Protein AF-A0A8W7PG64-F1 (afdb_monomer)

Structure (mmCIF, N/CA/C/O backbone):
data_AF-A0A8W7PG64-F1
#
_entry.id   AF-A0A8W7PG64-F1
#
loop_
_atom_site.group_PDB
_atom_site.id
_atom_site.type_symbol
_atom_site.label_atom_id
_atom_site.label_alt_id
_atom_site.label_comp_id
_atom_site.label_asym_id
_atom_site.label_entity_id
_atom_site.label_seq_id
_atom_site.pdbx_PDB_ins_code
_atom_site.Cartn_x
_atom_site.Cartn_y
_atom_site.Cartn_z
_atom_site.occupancy
_atom_site.B_iso_or_equiv
_atom_site.auth_seq_id
_atom_site.auth_comp_id
_atom_site.auth_asym_id
_atom_site.auth_atom_id
_atom_site.pdbx_PDB_model_num
ATOM 1 N N . LEU A 1 1 ? 3.075 -3.539 12.198 1.00 32.88 1 LEU A N 1
ATOM 2 C CA . LEU A 1 1 ? 3.113 -5.011 12.271 1.00 32.88 1 LEU A CA 1
ATOM 3 C C . LEU A 1 1 ? 1.924 -5.575 11.502 1.00 32.88 1 LEU A C 1
ATOM 5 O O . LEU A 1 1 ? 1.955 -5.371 10.308 1.00 32.88 1 LEU A O 1
ATOM 9 N N . CYS A 1 2 ? 0.917 -6.238 12.085 1.00 30.02 2 CYS A N 1
ATOM 10 C CA . CYS A 1 2 ? 0.079 -7.291 11.455 1.00 30.02 2 CYS A CA 1
ATOM 11 C C . CYS A 1 2 ? -0.150 -7.307 9.938 1.00 30.02 2 CYS A C 1
ATOM 13 O O . CYS A 1 2 ? -0.007 -8.380 9.380 1.00 30.02 2 CYS A O 1
ATOM 15 N N . LEU A 1 3 ? -0.469 -6.225 9.221 1.00 29.62 3 LEU A N 1
ATOM 16 C CA . LEU A 1 3 ? -0.433 -6.322 7.749 1.00 29.62 3 LEU A CA 1
ATOM 17 C C . LEU A 1 3 ? 0.999 -6.580 7.252 1.00 29.62 3 LEU A C 1
ATOM 19 O O . LEU A 1 3 ? 1.248 -7.614 6.636 1.00 29.62 3 LEU A O 1
ATOM 23 N N . SER A 1 4 ? 1.950 -5.737 7.648 1.00 33.72 4 SER A N 1
ATOM 24 C CA . SER A 1 4 ? 3.371 -5.899 7.344 1.00 33.72 4 SER A CA 1
ATOM 25 C C . SER A 1 4 ? 4.012 -7.098 8.046 1.00 33.72 4 SER A C 1
ATOM 27 O O . SER A 1 4 ? 4.851 -7.741 7.437 1.00 33.72 4 SER A O 1
ATOM 29 N N . SER A 1 5 ? 3.580 -7.494 9.256 1.00 33.62 5 SER A N 1
ATOM 30 C CA . SER A 1 5 ? 4.108 -8.681 9.960 1.00 33.62 5 SER A CA 1
ATOM 31 C C . SER A 1 5 ? 3.389 -9.991 9.645 1.00 33.62 5 SER A C 1
ATOM 33 O O . SER A 1 5 ? 3.996 -11.035 9.838 1.00 33.62 5 SER A O 1
ATOM 35 N N . CYS A 1 6 ? 2.149 -9.993 9.154 1.00 36.59 6 CYS A N 1
ATOM 36 C CA . CYS A 1 6 ? 1.550 -11.177 8.532 1.00 36.59 6 CYS A CA 1
ATOM 37 C C . CYS A 1 6 ? 2.173 -11.366 7.151 1.00 36.59 6 CYS A C 1
ATOM 39 O O . CYS A 1 6 ? 2.517 -12.491 6.814 1.00 36.59 6 CYS A O 1
ATOM 41 N N . PHE A 1 7 ? 2.474 -10.282 6.419 1.00 39.25 7 PHE A N 1
ATOM 42 C CA . PHE A 1 7 ? 3.370 -10.371 5.268 1.00 39.25 7 PHE A CA 1
ATOM 43 C C . PHE A 1 7 ? 4.743 -10.909 5.689 1.00 39.25 7 PHE A C 1
ATOM 45 O O . PHE A 1 7 ? 5.108 -11.980 5.232 1.00 39.25 7 PHE A O 1
ATOM 52 N N . GLN A 1 8 ? 5.456 -10.285 6.633 1.00 39.06 8 GLN A N 1
ATOM 53 C CA . GLN A 1 8 ? 6.771 -10.737 7.115 1.00 39.06 8 GLN A CA 1
ATOM 54 C C . GLN A 1 8 ? 6.737 -12.186 7.623 1.00 39.06 8 GLN A C 1
ATOM 56 O O . GLN A 1 8 ? 7.666 -12.931 7.347 1.00 39.06 8 GLN A O 1
ATOM 61 N N . SER A 1 9 ? 5.661 -12.616 8.292 1.00 36.94 9 SER A N 1
ATOM 62 C CA . SER A 1 9 ? 5.468 -14.006 8.729 1.00 36.94 9 SER A CA 1
ATOM 63 C C . SER A 1 9 ? 5.202 -14.939 7.552 1.00 36.94 9 SER A C 1
ATOM 65 O O . SER A 1 9 ? 5.758 -16.025 7.524 1.00 36.94 9 SER A O 1
ATOM 67 N N . ILE A 1 10 ? 4.427 -14.537 6.540 1.00 42.16 10 ILE A N 1
ATOM 68 C CA . ILE A 1 10 ? 4.265 -15.297 5.291 1.00 42.16 10 ILE A CA 1
ATOM 69 C C . ILE A 1 10 ? 5.606 -15.386 4.544 1.00 42.16 10 ILE A C 1
ATOM 71 O O . ILE A 1 10 ? 5.961 -16.466 4.082 1.00 42.16 10 ILE A O 1
ATOM 75 N N . LEU A 1 11 ? 6.385 -14.302 4.468 1.00 42.34 11 LEU A N 1
ATOM 76 C CA . LEU A 1 11 ? 7.717 -14.280 3.852 1.00 42.34 11 LEU A CA 1
ATOM 77 C C . LEU A 1 11 ? 8.721 -15.137 4.652 1.00 42.34 11 LEU A C 1
ATOM 79 O O . LEU A 1 11 ? 9.502 -15.862 4.046 1.00 42.34 11 LEU A O 1
ATOM 83 N N . GLN A 1 12 ? 8.667 -15.126 5.989 1.00 39.03 12 GLN A N 1
ATOM 84 C CA . GLN A 1 12 ? 9.477 -15.981 6.870 1.00 39.03 12 GLN A CA 1
ATOM 85 C C . GLN A 1 12 ? 9.041 -17.448 6.835 1.00 39.03 12 GLN A C 1
ATOM 87 O O . GLN A 1 12 ? 9.896 -18.321 6.886 1.00 39.03 12 GLN A O 1
ATOM 92 N N . ILE A 1 13 ? 7.746 -17.747 6.704 1.00 44.53 13 ILE A N 1
ATOM 93 C CA . ILE A 1 13 ? 7.246 -19.107 6.461 1.00 44.53 13 ILE A CA 1
ATOM 94 C C . ILE A 1 13 ? 7.750 -19.589 5.099 1.00 44.53 13 ILE A C 1
ATOM 96 O O . ILE A 1 13 ? 8.254 -20.702 5.010 1.00 44.53 13 ILE A O 1
ATOM 100 N N . ILE A 1 14 ? 7.698 -18.749 4.058 1.00 46.97 14 ILE A N 1
ATOM 101 C CA . ILE A 1 14 ? 8.267 -19.065 2.739 1.00 46.97 14 ILE A CA 1
ATOM 102 C C . ILE A 1 14 ? 9.778 -19.325 2.839 1.00 46.97 14 ILE A C 1
ATOM 104 O O . ILE A 1 14 ? 10.243 -20.316 2.286 1.00 46.97 14 ILE A O 1
ATOM 108 N N . ASP A 1 15 ? 10.545 -18.487 3.542 1.00 44.91 15 ASP A N 1
ATOM 109 C CA . ASP A 1 15 ? 12.003 -18.629 3.655 1.00 44.91 15 ASP A CA 1
ATOM 110 C C . ASP A 1 15 ? 12.423 -19.811 4.552 1.00 44.91 15 ASP A C 1
ATOM 112 O O . ASP A 1 15 ? 13.294 -20.589 4.168 1.00 44.91 15 ASP A O 1
ATOM 116 N N . ASN A 1 16 ? 11.765 -20.025 5.696 1.00 46.03 16 ASN A N 1
ATOM 117 C CA . ASN A 1 16 ? 12.040 -21.161 6.582 1.00 46.03 16 ASN A CA 1
ATOM 118 C C . ASN A 1 16 ? 11.598 -22.490 5.957 1.00 46.03 16 ASN A C 1
ATOM 120 O O . ASN A 1 16 ? 12.392 -23.426 5.935 1.00 46.03 16 ASN A O 1
ATOM 124 N N . GLN A 1 17 ? 10.398 -22.576 5.366 1.00 44.31 17 GLN A N 1
ATOM 125 C CA . GLN A 1 17 ? 9.982 -23.798 4.666 1.00 44.31 17 GLN A CA 1
ATOM 126 C C . GLN A 1 17 ? 10.834 -24.047 3.414 1.00 44.31 17 GLN A C 1
ATOM 128 O O . GLN A 1 17 ? 11.140 -25.200 3.114 1.00 44.31 17 GLN A O 1
ATOM 133 N N . ALA A 1 18 ? 11.302 -23.007 2.713 1.00 42.41 18 ALA A N 1
ATOM 134 C CA . ALA A 1 18 ? 12.290 -23.183 1.648 1.00 42.41 18 ALA A CA 1
ATOM 135 C C . ALA A 1 18 ? 13.630 -23.717 2.186 1.00 42.41 18 ALA A C 1
ATOM 137 O O . ALA A 1 18 ? 14.198 -24.620 1.576 1.00 42.41 18 ALA A O 1
ATOM 138 N N . LYS A 1 19 ? 14.123 -23.210 3.325 1.00 42.06 19 LYS A N 1
ATOM 139 C CA . LYS A 1 19 ? 15.378 -23.652 3.960 1.00 42.06 19 LYS A CA 1
ATOM 140 C C . LYS A 1 19 ? 15.319 -25.088 4.478 1.00 42.06 19 LYS A C 1
ATOM 142 O O . LYS A 1 19 ? 16.227 -25.857 4.174 1.00 42.06 19 LYS A O 1
ATOM 147 N N . GLU A 1 20 ? 14.262 -25.477 5.188 1.00 40.94 20 GLU A N 1
ATOM 148 C CA . GLU A 1 20 ? 14.082 -26.857 5.672 1.00 40.94 20 GLU A CA 1
ATOM 149 C C . GLU A 1 20 ? 13.974 -27.859 4.510 1.00 40.94 20 GLU A C 1
ATOM 151 O O . GLU A 1 20 ? 14.508 -28.964 4.577 1.00 40.94 20 GLU A O 1
ATOM 156 N N . THR A 1 21 ? 13.370 -27.448 3.391 1.00 37.12 21 THR A N 1
ATOM 157 C CA . THR A 1 21 ? 13.232 -28.296 2.194 1.00 37.12 21 THR A CA 1
ATOM 158 C C . THR A 1 21 ? 14.532 -28.389 1.364 1.00 37.12 21 THR A C 1
ATOM 160 O O . THR A 1 21 ? 14.641 -29.229 0.475 1.00 37.12 21 THR A O 1
ATOM 163 N N . ILE A 1 22 ? 15.560 -27.572 1.635 1.00 37.66 22 ILE A N 1
ATOM 164 C CA . ILE A 1 22 ? 16.833 -27.598 0.884 1.00 37.66 22 ILE A CA 1
ATOM 165 C C . ILE A 1 22 ? 17.746 -28.769 1.290 1.00 37.66 22 ILE A C 1
ATOM 167 O O . ILE A 1 22 ? 18.627 -29.145 0.514 1.00 37.66 22 ILE A O 1
ATOM 171 N N . THR A 1 23 ? 17.545 -29.393 2.457 1.00 37.38 23 THR A N 1
ATOM 172 C CA . THR A 1 23 ? 18.468 -30.429 2.956 1.00 37.38 23 THR A CA 1
ATOM 173 C C . THR A 1 23 ? 18.295 -31.806 2.296 1.00 37.38 23 THR A C 1
ATOM 175 O O . THR A 1 23 ? 19.188 -32.634 2.437 1.00 37.38 23 THR A O 1
ATOM 178 N N . ASN A 1 24 ? 17.209 -32.073 1.550 1.00 40.06 24 ASN A N 1
ATOM 179 C CA . ASN A 1 24 ? 17.036 -33.317 0.780 1.00 40.06 24 ASN A CA 1
ATOM 180 C C . ASN A 1 24 ? 16.117 -33.163 -0.456 1.00 40.06 24 ASN A C 1
ATOM 182 O O . ASN A 1 24 ? 15.090 -32.503 -0.407 1.00 40.06 24 ASN A O 1
ATOM 186 N N . PHE A 1 25 ? 16.461 -33.869 -1.545 1.00 35.12 25 PHE A N 1
ATOM 187 C CA . PHE A 1 25 ? 15.612 -34.167 -2.721 1.00 35.12 25 PHE A CA 1
ATOM 188 C C . PHE A 1 25 ? 15.042 -33.001 -3.568 1.00 35.12 25 PHE A C 1
ATOM 190 O O . PHE A 1 25 ? 13.854 -32.685 -3.543 1.00 35.12 25 PHE A O 1
ATOM 197 N N . ARG A 1 26 ? 15.863 -32.494 -4.508 1.00 40.38 26 ARG A N 1
ATOM 198 C CA . ARG A 1 26 ? 15.512 -31.478 -5.539 1.00 40.38 26 ARG A CA 1
ATOM 199 C C . ARG A 1 26 ? 14.236 -31.730 -6.370 1.00 40.38 26 ARG A C 1
ATOM 201 O O . ARG A 1 26 ? 13.725 -30.775 -6.946 1.00 40.38 26 ARG A O 1
ATOM 208 N N . SER A 1 27 ? 13.750 -32.970 -6.477 1.00 39.84 27 SER A N 1
ATOM 209 C CA . SER A 1 27 ? 12.550 -33.312 -7.264 1.00 39.84 27 SER A CA 1
ATOM 210 C C . SER A 1 27 ? 11.252 -33.064 -6.488 1.00 39.84 27 SER A C 1
ATOM 212 O O . SER A 1 27 ? 10.339 -32.412 -6.995 1.00 39.84 27 SER A O 1
ATOM 214 N N . ASP A 1 28 ? 11.179 -33.529 -5.238 1.00 43.31 28 ASP A N 1
ATOM 215 C CA . ASP A 1 28 ? 9.969 -33.396 -4.418 1.00 43.31 28 ASP A CA 1
ATOM 216 C C . ASP A 1 28 ? 9.758 -31.976 -3.888 1.00 43.31 28 ASP A C 1
ATOM 218 O O . ASP A 1 28 ? 8.618 -31.603 -3.604 1.00 43.31 28 ASP A O 1
ATOM 222 N N . VAL A 1 29 ? 10.810 -31.147 -3.843 1.00 47.41 29 VAL A N 1
ATOM 223 C CA . VAL A 1 29 ? 10.705 -29.717 -3.506 1.00 47.41 29 VAL A CA 1
ATOM 224 C C . VAL A 1 29 ? 9.671 -29.013 -4.390 1.00 47.41 29 VAL A C 1
ATOM 226 O O . VAL A 1 29 ? 8.775 -28.356 -3.868 1.00 47.41 29 VAL A O 1
ATOM 229 N N . ASN A 1 30 ? 9.726 -29.183 -5.717 1.00 45.12 30 ASN A N 1
ATOM 230 C CA . ASN A 1 30 ? 8.782 -28.520 -6.626 1.00 45.12 30 ASN A CA 1
ATOM 231 C C . ASN A 1 30 ? 7.340 -29.011 -6.409 1.00 45.12 30 ASN A C 1
ATOM 233 O O . ASN A 1 30 ? 6.429 -28.197 -6.260 1.00 45.12 30 ASN A O 1
ATOM 237 N N . ASN A 1 31 ? 7.137 -30.328 -6.304 1.00 52.25 31 ASN A N 1
ATOM 238 C CA . ASN A 1 31 ? 5.817 -30.921 -6.053 1.00 52.25 31 ASN A CA 1
ATOM 239 C C . ASN A 1 31 ? 5.238 -30.542 -4.677 1.00 52.25 31 ASN A C 1
ATOM 241 O O . ASN A 1 31 ? 4.019 -30.531 -4.496 1.00 52.25 31 ASN A O 1
ATOM 245 N N . THR A 1 32 ? 6.092 -30.239 -3.697 1.00 53.38 32 THR A N 1
ATOM 246 C CA . THR A 1 32 ? 5.686 -29.838 -2.342 1.00 53.38 32 THR A CA 1
ATOM 247 C C . THR A 1 32 ? 5.401 -28.338 -2.270 1.00 53.38 32 THR A C 1
ATOM 249 O O . THR A 1 32 ? 4.369 -27.943 -1.730 1.00 53.38 32 THR A O 1
ATOM 252 N N . LEU A 1 33 ? 6.218 -27.499 -2.916 1.00 50.16 33 LEU A N 1
ATOM 253 C CA . LEU A 1 33 ? 5.956 -26.064 -3.060 1.00 50.16 33 LEU A CA 1
ATOM 254 C C . LEU A 1 33 ? 4.635 -25.793 -3.804 1.00 50.16 33 LEU A C 1
ATOM 256 O O . LEU A 1 33 ? 3.884 -24.911 -3.396 1.00 50.16 33 LEU A O 1
ATOM 260 N N . GLU A 1 34 ? 4.272 -26.576 -4.827 1.00 55.25 34 GLU A N 1
ATOM 261 C CA . GLU A 1 34 ? 2.977 -26.429 -5.524 1.00 55.25 34 GLU A CA 1
ATOM 262 C C . GLU A 1 34 ? 1.743 -26.816 -4.680 1.00 55.25 34 GLU A C 1
ATOM 264 O O . GLU A 1 34 ? 0.605 -26.439 -5.010 1.00 55.25 34 GLU A O 1
ATOM 269 N N . LYS A 1 35 ? 1.938 -27.533 -3.564 1.00 60.03 35 LYS A N 1
ATOM 270 C CA . LYS A 1 35 ? 0.872 -27.810 -2.587 1.00 60.03 35 LYS A CA 1
ATOM 271 C C . LYS A 1 35 ? 0.589 -26.610 -1.682 1.00 60.03 35 LYS A C 1
ATOM 273 O O . LYS A 1 35 ? -0.548 -26.489 -1.230 1.00 60.03 35 LYS A O 1
ATOM 278 N N . ILE A 1 36 ? 1.549 -25.702 -1.484 1.00 65.88 36 ILE A N 1
ATOM 279 C CA . ILE A 1 36 ? 1.366 -24.486 -0.679 1.00 65.88 36 ILE A CA 1
ATOM 280 C C . ILE A 1 36 ? 0.368 -23.551 -1.395 1.00 65.88 36 ILE A C 1
ATOM 282 O O . ILE A 1 36 ? 0.652 -23.089 -2.507 1.00 65.88 36 ILE A O 1
ATOM 286 N N . PRO A 1 37 ? -0.791 -23.214 -0.787 1.00 66.56 37 PRO A N 1
ATOM 287 C CA . PRO A 1 37 ? -1.818 -22.404 -1.446 1.00 66.56 37 PRO A CA 1
ATOM 288 C C . PRO A 1 37 ? -1.306 -21.034 -1.905 1.00 66.56 37 PRO A C 1
ATOM 290 O O . PRO A 1 37 ? -1.620 -20.601 -3.012 1.00 66.56 37 PRO A O 1
ATOM 293 N N . VAL A 1 38 ? -0.459 -20.392 -1.092 1.00 57.50 38 VAL A N 1
ATOM 294 C CA . VAL A 1 38 ? 0.165 -19.095 -1.398 1.00 57.50 38 VAL A CA 1
ATOM 295 C C . VAL A 1 38 ? 1.065 -19.186 -2.633 1.00 57.50 38 VAL A C 1
ATOM 297 O O . VAL A 1 38 ? 0.926 -18.372 -3.540 1.00 57.50 38 VAL A O 1
ATOM 300 N N . VAL A 1 39 ? 1.921 -20.209 -2.738 1.00 61.00 39 VAL A N 1
ATOM 301 C CA . VAL A 1 39 ? 2.793 -20.410 -3.912 1.00 61.00 39 VAL A CA 1
ATOM 302 C C . VAL A 1 39 ? 1.961 -20.639 -5.175 1.00 61.00 39 VAL A C 1
ATOM 304 O O . VAL A 1 39 ? 2.264 -20.065 -6.219 1.00 61.00 39 VAL A O 1
ATOM 307 N N . ARG A 1 40 ? 0.865 -21.403 -5.086 1.00 64.94 40 ARG A N 1
ATOM 308 C CA . ARG A 1 40 ? -0.065 -21.617 -6.209 1.00 64.94 40 ARG A CA 1
ATOM 309 C C . ARG A 1 40 ? -0.780 -20.332 -6.637 1.00 64.94 40 ARG A C 1
ATOM 311 O O . ARG A 1 40 ? -0.947 -20.104 -7.833 1.00 64.94 40 ARG A O 1
ATOM 318 N N . VAL A 1 41 ? -1.202 -19.499 -5.685 1.00 62.97 41 VAL A N 1
ATOM 319 C CA . VAL A 1 41 ? -1.799 -18.183 -5.968 1.00 62.97 41 VAL A CA 1
ATOM 320 C C . VAL A 1 41 ? -0.769 -17.262 -6.619 1.00 62.97 41 VAL A C 1
ATOM 322 O O . VAL A 1 41 ? -1.065 -16.682 -7.656 1.00 62.97 41 VAL A O 1
ATOM 325 N N . ILE A 1 42 ? 0.456 -17.196 -6.095 1.00 61.03 42 ILE A N 1
ATOM 326 C CA . ILE A 1 42 ? 1.537 -16.380 -6.662 1.00 61.03 42 ILE A CA 1
ATOM 327 C C . ILE A 1 42 ? 1.916 -16.859 -8.068 1.00 61.03 42 ILE A C 1
ATOM 329 O O . ILE A 1 42 ? 2.062 -16.030 -8.958 1.00 61.03 42 ILE A O 1
ATOM 333 N N . LYS A 1 43 ? 1.992 -18.173 -8.314 1.00 63.69 43 LYS A N 1
ATOM 334 C CA . LYS A 1 43 ? 2.217 -18.735 -9.656 1.00 63.69 43 LYS A CA 1
ATOM 335 C C . LYS A 1 43 ? 1.118 -18.294 -10.635 1.00 63.69 43 LYS A C 1
ATOM 337 O O . LYS A 1 43 ? 1.432 -17.754 -11.689 1.00 63.69 43 LYS A O 1
ATOM 342 N N . ARG A 1 44 ? -0.159 -18.399 -10.239 1.00 62.91 44 ARG A N 1
ATOM 343 C CA . ARG A 1 44 ? -1.309 -17.902 -11.026 1.00 62.91 44 ARG A CA 1
ATOM 344 C C . ARG A 1 44 ? -1.307 -16.385 -11.228 1.00 62.91 44 ARG A C 1
ATOM 346 O O . ARG A 1 44 ? -1.839 -15.922 -12.233 1.00 62.91 44 ARG A O 1
ATOM 353 N N . ILE A 1 45 ? -0.768 -15.616 -10.281 1.00 59.22 45 ILE A N 1
ATOM 354 C CA . ILE A 1 45 ? -0.583 -14.167 -10.423 1.00 59.22 45 ILE A CA 1
ATOM 355 C C . ILE A 1 45 ? 0.519 -13.905 -11.450 1.00 59.22 45 ILE A C 1
ATOM 357 O O . ILE A 1 45 ? 0.232 -13.246 -12.433 1.00 59.22 45 ILE A O 1
ATOM 361 N N . ILE A 1 46 ? 1.709 -14.502 -11.331 1.00 58.62 46 ILE A N 1
ATOM 362 C CA . ILE A 1 46 ? 2.811 -14.371 -12.311 1.00 58.62 46 ILE A CA 1
ATOM 363 C C . ILE A 1 46 ? 2.370 -14.764 -13.735 1.00 58.62 46 ILE A C 1
ATOM 365 O O . ILE A 1 46 ? 2.740 -14.113 -14.707 1.00 58.62 46 ILE A O 1
ATOM 369 N N . GLU A 1 47 ? 1.539 -15.801 -13.864 1.00 60.59 47 GLU A N 1
ATOM 370 C CA . GLU A 1 47 ? 0.957 -16.247 -15.139 1.00 60.59 47 GLU A CA 1
ATOM 371 C C . GLU A 1 47 ? -0.084 -15.267 -15.730 1.00 60.59 47 GLU A C 1
ATOM 373 O O . GLU A 1 47 ? -0.420 -15.383 -16.907 1.00 60.59 47 GLU A O 1
ATOM 378 N N . ARG A 1 48 ? -0.607 -14.309 -14.948 1.00 56.81 48 ARG A N 1
ATOM 379 C CA . ARG A 1 48 ? -1.671 -13.359 -15.349 1.00 56.81 48 ARG A CA 1
ATOM 380 C C . ARG A 1 48 ? -1.236 -11.890 -15.356 1.00 56.81 48 ARG A C 1
ATOM 382 O O . ARG A 1 48 ? -1.648 -11.145 -16.238 1.00 56.81 48 ARG A O 1
ATOM 389 N N . THR A 1 49 ? -0.424 -11.467 -14.393 1.00 58.12 49 THR A N 1
ATOM 390 C CA . THR A 1 49 ? 0.197 -10.141 -14.298 1.00 58.12 49 THR A CA 1
ATOM 391 C C . THR A 1 49 ? 1.613 -10.244 -14.828 1.00 58.12 49 THR A C 1
ATOM 393 O O . THR A 1 49 ? 2.459 -10.894 -14.210 1.00 58.12 49 THR A O 1
ATOM 396 N N . THR A 1 50 ? 1.900 -9.623 -15.968 1.00 61.53 50 THR A N 1
ATOM 397 C CA . THR A 1 50 ? 3.233 -9.769 -16.547 1.00 61.53 50 THR A CA 1
ATOM 398 C C . THR A 1 50 ? 4.214 -8.797 -15.880 1.00 61.53 50 THR A C 1
ATOM 400 O O . THR A 1 50 ? 3.882 -7.620 -15.726 1.00 61.53 50 THR A O 1
ATOM 403 N N . PRO A 1 51 ? 5.436 -9.230 -15.507 1.00 63.03 51 PRO A N 1
ATOM 404 C CA . PRO A 1 51 ? 6.435 -8.309 -14.960 1.00 63.03 51 PRO A CA 1
ATOM 405 C C . PRO A 1 51 ? 6.811 -7.212 -15.970 1.00 63.03 51 PRO A C 1
ATOM 407 O O . PRO A 1 51 ? 7.167 -6.105 -15.579 1.00 63.03 51 PRO A O 1
ATOM 410 N N . ILE A 1 52 ? 6.668 -7.501 -17.272 1.00 68.50 52 ILE A N 1
ATOM 411 C CA . ILE A 1 52 ? 6.813 -6.521 -18.353 1.00 68.50 52 ILE A CA 1
ATOM 412 C C . ILE A 1 52 ? 5.774 -5.408 -18.211 1.00 68.50 52 ILE A C 1
ATOM 414 O O . ILE A 1 52 ? 6.162 -4.255 -18.291 1.00 68.50 52 ILE A O 1
ATOM 418 N N . GLN A 1 53 ? 4.495 -5.704 -17.950 1.00 69.69 53 GLN A N 1
ATOM 419 C CA . GLN A 1 53 ? 3.462 -4.673 -17.768 1.00 69.69 53 GLN A CA 1
ATOM 420 C C . GLN A 1 53 ? 3.769 -3.749 -16.578 1.00 69.69 53 GLN A C 1
ATOM 422 O O . GLN A 1 53 ? 3.649 -2.536 -16.712 1.00 69.69 53 GLN A O 1
ATOM 427 N N . SER A 1 54 ? 4.258 -4.283 -15.452 1.00 66.00 54 SER A N 1
ATOM 428 C CA . SER A 1 54 ? 4.676 -3.457 -14.305 1.00 66.00 54 SER A CA 1
ATOM 429 C C . SER A 1 54 ? 5.852 -2.528 -14.631 1.00 66.00 54 SER A C 1
ATOM 431 O O . SER A 1 54 ? 5.858 -1.375 -14.210 1.00 66.00 54 SER A O 1
ATOM 433 N N . ILE A 1 55 ? 6.842 -3.004 -15.394 1.00 65.88 55 ILE A N 1
ATOM 434 C CA . ILE A 1 55 ? 8.008 -2.196 -15.794 1.00 65.88 55 ILE A CA 1
ATOM 435 C C . ILE A 1 55 ? 7.640 -1.221 -16.924 1.00 65.88 55 ILE A C 1
ATOM 437 O O . ILE A 1 55 ? 8.144 -0.100 -16.957 1.00 65.88 55 ILE A O 1
ATOM 441 N N . LEU A 1 56 ? 6.733 -1.613 -17.824 1.00 68.38 56 LEU A N 1
ATOM 442 C CA . LEU A 1 56 ? 6.193 -0.739 -18.859 1.00 68.38 56 LEU A CA 1
ATOM 443 C C . LEU A 1 56 ? 5.433 0.418 -18.242 1.00 68.38 56 LEU A C 1
ATOM 445 O O . LEU A 1 56 ? 5.783 1.546 -18.542 1.00 68.38 56 LEU A O 1
ATOM 449 N N . GLN A 1 57 ? 4.498 0.174 -17.324 1.00 69.56 57 GLN A N 1
ATOM 450 C CA . GLN A 1 57 ? 3.747 1.235 -16.649 1.00 69.56 57 GLN A CA 1
ATOM 451 C C . GLN A 1 57 ? 4.665 2.320 -16.047 1.00 69.56 57 GLN A C 1
ATOM 453 O O . GLN A 1 57 ? 4.339 3.501 -16.106 1.00 69.56 57 GLN A O 1
ATOM 458 N N . ILE A 1 58 ? 5.840 1.935 -15.531 1.00 67.81 58 ILE A N 1
ATOM 459 C CA . ILE A 1 58 ? 6.865 2.861 -15.020 1.00 67.81 58 ILE A CA 1
ATOM 460 C C . ILE A 1 58 ? 7.521 3.686 -16.147 1.00 67.81 58 ILE A C 1
ATOM 462 O O . ILE A 1 58 ? 7.815 4.860 -15.945 1.00 67.81 58 ILE A O 1
ATOM 466 N N . ALA A 1 59 ? 7.748 3.098 -17.324 1.00 61.72 59 ALA A N 1
ATOM 467 C CA . ALA A 1 59 ? 8.341 3.763 -18.489 1.00 61.72 59 ALA A CA 1
ATOM 468 C C . ALA A 1 59 ? 7.336 4.604 -19.309 1.00 61.72 59 ALA A C 1
ATOM 470 O O . ALA A 1 59 ? 7.708 5.638 -19.868 1.00 61.72 59 ALA A O 1
ATOM 471 N N . GLU A 1 60 ? 6.072 4.175 -19.386 1.00 66.25 60 GLU A N 1
ATOM 472 C CA . GLU A 1 60 ? 4.991 4.872 -20.098 1.00 66.25 60 GLU A CA 1
ATOM 473 C C . GLU A 1 60 ? 4.640 6.211 -19.426 1.00 66.25 60 GLU A C 1
ATOM 475 O O . GLU A 1 60 ? 4.397 7.196 -20.121 1.00 66.25 60 GLU A O 1
ATOM 480 N N . ASP A 1 61 ? 4.680 6.258 -18.090 1.00 64.62 61 ASP A N 1
ATOM 481 C CA . ASP A 1 61 ? 4.376 7.440 -17.266 1.00 64.62 61 ASP A CA 1
ATOM 482 C C . ASP A 1 61 ? 5.419 8.574 -17.414 1.00 64.62 61 ASP A C 1
ATOM 484 O O . ASP A 1 61 ? 5.075 9.745 -17.308 1.00 64.62 61 ASP A O 1
ATOM 488 N N . GLU A 1 62 ? 6.681 8.257 -17.737 1.00 57.09 62 GLU A N 1
ATOM 489 C CA . GLU A 1 62 ? 7.709 9.263 -18.080 1.00 57.09 62 GLU A CA 1
ATOM 490 C C . GLU A 1 62 ? 7.602 9.773 -19.524 1.00 57.09 62 GLU A C 1
ATOM 492 O O . GLU A 1 62 ? 8.023 10.885 -19.837 1.00 57.09 62 GLU A O 1
ATOM 497 N N . THR A 1 63 ? 7.141 8.928 -20.451 1.00 56.25 63 THR A N 1
ATOM 498 C CA . THR A 1 63 ? 7.451 9.117 -21.874 1.00 56.25 63 THR A CA 1
ATOM 499 C C . THR A 1 63 ? 6.272 8.840 -22.803 1.00 56.25 63 THR A C 1
ATOM 501 O O . THR A 1 63 ? 6.314 7.973 -23.678 1.00 56.25 63 THR A O 1
ATOM 504 N N . TYR A 1 64 ? 5.227 9.657 -22.667 1.00 53.56 64 TYR A N 1
ATOM 505 C CA . TYR A 1 64 ? 3.995 9.567 -23.460 1.00 53.56 64 TYR A CA 1
ATOM 506 C C . TYR A 1 64 ? 4.240 9.526 -24.989 1.00 53.56 64 TYR A C 1
ATOM 508 O O . TYR A 1 64 ? 3.608 8.740 -25.697 1.00 53.56 64 TYR A O 1
ATOM 516 N N . ASP A 1 65 ? 5.220 10.287 -25.496 1.00 52.25 65 ASP A N 1
ATOM 517 C CA . ASP A 1 65 ? 5.640 10.256 -26.911 1.00 52.25 65 ASP A CA 1
ATOM 518 C C . ASP A 1 65 ? 6.538 9.052 -27.269 1.00 52.25 65 ASP A C 1
ATOM 520 O O . ASP A 1 65 ? 6.554 8.587 -28.415 1.00 52.25 65 ASP A O 1
ATOM 524 N N . SER A 1 66 ? 7.263 8.486 -26.298 1.00 54.34 66 SER A N 1
ATOM 525 C CA . SER A 1 66 ? 8.181 7.360 -26.515 1.00 54.34 66 SER A CA 1
ATOM 526 C C . SER A 1 66 ? 7.509 5.993 -26.444 1.00 54.34 66 SER A C 1
ATOM 528 O O . SER A 1 66 ? 8.195 5.002 -26.674 1.00 54.34 66 SER A O 1
ATOM 530 N N . LEU A 1 67 ? 6.191 5.886 -26.232 1.00 57.66 67 LEU A N 1
ATOM 531 C CA . LEU A 1 67 ? 5.447 4.615 -26.335 1.00 57.66 67 LEU A CA 1
ATOM 532 C C . LEU A 1 67 ? 5.782 3.836 -27.621 1.00 57.66 67 LEU A C 1
ATOM 534 O O . LEU A 1 67 ? 5.906 2.609 -27.620 1.00 57.66 67 LEU A O 1
ATOM 538 N N . ARG A 1 68 ? 5.980 4.551 -28.736 1.00 60.72 68 ARG A N 1
ATOM 539 C CA . ARG A 1 68 ? 6.399 3.961 -30.019 1.00 60.72 68 ARG A CA 1
ATOM 540 C C . ARG A 1 68 ? 7.839 3.436 -29.988 1.00 60.72 68 ARG A C 1
ATOM 542 O O . ARG A 1 68 ? 8.112 2.412 -30.602 1.00 60.72 68 ARG A O 1
ATOM 549 N N . LEU A 1 69 ? 8.738 4.114 -29.276 1.00 62.28 69 LEU A N 1
ATOM 550 C CA . LEU A 1 69 ? 10.141 3.721 -29.111 1.00 62.28 69 LEU A CA 1
ATOM 551 C C . LEU A 1 69 ? 10.281 2.554 -28.126 1.00 62.28 69 LEU A C 1
ATOM 553 O O . LEU A 1 69 ? 10.978 1.592 -28.428 1.00 62.28 69 LEU A O 1
ATOM 557 N N . ILE A 1 70 ? 9.557 2.589 -27.003 1.00 65.00 70 ILE A N 1
ATOM 558 C CA . ILE A 1 70 ? 9.483 1.497 -26.027 1.00 65.00 70 ILE A CA 1
ATOM 559 C C . ILE A 1 70 ? 9.047 0.209 -26.727 1.00 65.00 70 ILE A C 1
ATOM 561 O O . ILE A 1 70 ? 9.751 -0.788 -26.619 1.00 65.00 70 ILE A O 1
ATOM 565 N N . ASN A 1 71 ? 7.965 0.236 -27.516 1.00 67.75 71 ASN A N 1
ATOM 566 C CA . ASN A 1 71 ? 7.489 -0.938 -28.262 1.00 67.75 71 ASN A CA 1
ATOM 567 C C . ASN A 1 71 ? 8.538 -1.529 -29.227 1.00 67.75 71 ASN A C 1
ATOM 569 O O . ASN A 1 71 ? 8.623 -2.748 -29.362 1.00 67.75 71 ASN A O 1
ATOM 573 N N . VAL A 1 72 ? 9.363 -0.692 -29.866 1.00 71.81 72 VAL A N 1
ATOM 574 C CA . VAL A 1 72 ? 10.471 -1.143 -30.734 1.00 71.81 72 VAL A CA 1
ATOM 575 C C . VAL A 1 72 ? 11.633 -1.722 -29.914 1.00 71.81 72 VAL A C 1
ATOM 577 O O . VAL A 1 72 ? 12.245 -2.715 -30.311 1.00 71.81 72 VAL A O 1
ATOM 580 N N . GLU A 1 73 ? 11.921 -1.139 -28.751 1.00 77.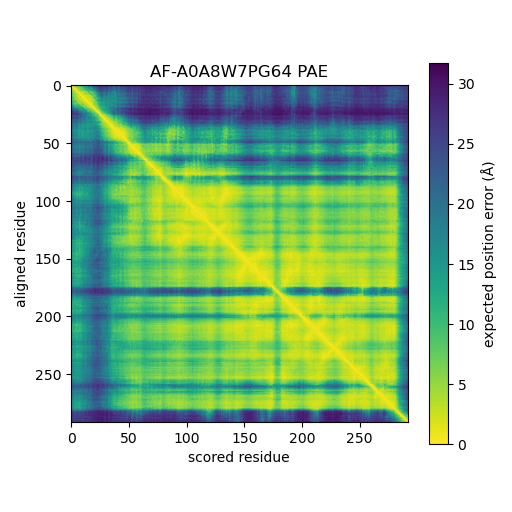50 73 GLU A N 1
ATOM 581 C CA . GLU A 1 73 ? 13.036 -1.525 -27.882 1.00 77.50 73 GLU A CA 1
ATOM 582 C C . GLU A 1 73 ? 12.687 -2.610 -26.843 1.00 77.50 73 GLU A C 1
ATOM 584 O O . GLU A 1 73 ? 13.603 -3.134 -26.209 1.00 77.50 73 GLU A O 1
ATOM 589 N N . LEU A 1 74 ? 11.417 -3.027 -26.709 1.00 75.44 74 LEU A N 1
ATOM 590 C CA . LEU A 1 74 ? 10.948 -4.118 -25.829 1.00 75.44 74 LEU A CA 1
ATOM 591 C C . LEU A 1 74 ? 11.869 -5.341 -25.882 1.00 75.44 74 LEU A C 1
ATOM 593 O O . LEU A 1 74 ? 12.309 -5.864 -24.860 1.00 75.44 74 LEU A O 1
ATOM 597 N N . ASN A 1 75 ? 12.203 -5.765 -27.100 1.00 77.75 75 ASN A N 1
ATOM 598 C CA . ASN A 1 75 ? 13.047 -6.925 -27.357 1.00 77.75 75 ASN A CA 1
ATOM 599 C C . ASN A 1 75 ? 14.504 -6.737 -26.908 1.00 77.75 75 ASN A C 1
ATOM 601 O O . ASN A 1 75 ? 15.173 -7.729 -26.626 1.00 77.75 75 ASN A O 1
ATOM 605 N N . ARG A 1 76 ? 15.005 -5.498 -26.826 1.00 82.50 76 ARG A N 1
ATOM 606 C CA . ARG A 1 76 ? 16.337 -5.194 -26.281 1.00 82.50 76 ARG A CA 1
ATOM 607 C C . ARG A 1 76 ? 16.300 -5.037 -24.760 1.00 82.50 76 ARG A C 1
ATOM 609 O O . ARG A 1 76 ? 17.185 -5.549 -24.089 1.00 82.50 76 ARG A O 1
ATOM 616 N N . ILE A 1 77 ? 15.263 -4.395 -24.221 1.00 84.06 77 ILE A N 1
ATOM 617 C CA . ILE A 1 77 ? 15.090 -4.154 -22.779 1.00 84.06 77 ILE A CA 1
ATOM 618 C C . ILE A 1 77 ? 14.819 -5.464 -22.021 1.00 84.06 77 ILE A C 1
ATOM 620 O O . ILE A 1 77 ? 15.431 -5.703 -20.982 1.00 84.06 77 ILE A O 1
ATOM 624 N N . PHE A 1 78 ? 13.948 -6.330 -22.547 1.00 82.12 78 PHE A N 1
ATOM 625 C CA . PHE A 1 78 ? 13.497 -7.565 -21.886 1.00 82.12 78 PHE A CA 1
ATOM 626 C C . PHE A 1 78 ? 14.096 -8.856 -22.469 1.00 82.12 78 PHE A C 1
ATOM 628 O O . PHE A 1 78 ? 13.667 -9.946 -22.103 1.00 82.12 78 PHE A O 1
ATOM 635 N N . GLY A 1 79 ? 15.082 -8.757 -23.369 1.00 76.44 79 GLY A N 1
ATOM 636 C CA . GLY A 1 79 ? 15.818 -9.923 -23.875 1.00 76.44 79 GLY A CA 1
ATOM 637 C C . GLY A 1 79 ? 15.017 -10.848 -24.800 1.00 76.44 79 GLY A C 1
ATOM 638 O O . GLY A 1 79 ? 15.131 -12.063 -24.681 1.00 76.44 79 GLY A O 1
ATOM 639 N N . ARG A 1 80 ? 14.242 -10.276 -25.733 1.00 66.25 80 ARG A N 1
ATOM 640 C CA . ARG A 1 80 ? 13.382 -10.975 -26.717 1.00 66.25 80 ARG A CA 1
ATOM 641 C C . ARG A 1 80 ? 12.393 -11.976 -26.090 1.00 66.25 80 ARG A C 1
ATOM 643 O O . ARG A 1 80 ? 12.493 -13.173 -26.347 1.00 66.25 80 ARG A O 1
ATOM 650 N N . PRO A 1 81 ? 11.428 -11.515 -25.281 1.00 66.94 81 PRO A N 1
ATOM 651 C CA . PRO A 1 81 ? 10.398 -12.397 -24.755 1.00 66.94 81 PRO A CA 1
ATOM 652 C C . PRO A 1 81 ? 9.415 -12.795 -25.873 1.00 66.94 81 PRO A C 1
ATOM 654 O O . PRO A 1 81 ? 8.840 -11.930 -26.530 1.00 66.94 81 PRO A O 1
ATOM 657 N N . ASP A 1 82 ? 9.176 -14.098 -26.063 1.00 64.69 82 ASP A N 1
ATOM 658 C CA . ASP A 1 82 ? 8.264 -14.622 -27.105 1.00 64.69 82 ASP A CA 1
ATOM 659 C C . ASP A 1 82 ? 6.802 -14.154 -26.940 1.00 64.69 82 ASP A C 1
ATOM 661 O O . ASP A 1 82 ? 5.990 -14.251 -27.859 1.00 64.69 82 ASP A O 1
ATOM 665 N N . THR A 1 83 ? 6.442 -13.670 -25.748 1.00 72.06 83 THR A N 1
ATOM 666 C CA . THR A 1 83 ? 5.122 -13.120 -25.415 1.00 72.06 83 THR A CA 1
ATOM 667 C C . THR A 1 83 ? 5.275 -11.976 -24.408 1.00 72.06 83 THR A C 1
ATOM 669 O O . THR A 1 83 ? 6.324 -11.833 -23.785 1.00 72.06 83 THR A O 1
ATOM 672 N N . MET A 1 84 ? 4.211 -11.211 -24.137 1.00 66.31 84 MET A N 1
ATOM 673 C CA . MET A 1 84 ? 4.224 -10.242 -23.027 1.00 66.31 84 MET A CA 1
ATOM 674 C C . MET A 1 84 ? 4.386 -10.887 -21.635 1.00 66.31 84 MET A C 1
ATOM 676 O O . MET A 1 84 ? 4.625 -10.161 -20.670 1.00 66.31 84 MET A O 1
ATOM 680 N N . PHE A 1 85 ? 4.270 -12.215 -21.506 1.00 70.81 85 PHE A N 1
ATOM 681 C CA . PHE A 1 85 ? 4.416 -12.966 -20.257 1.00 70.81 85 PHE A CA 1
ATOM 682 C C . PHE A 1 85 ? 5.854 -13.478 -20.089 1.00 70.81 85 PHE A C 1
ATOM 684 O O . PHE A 1 85 ? 6.330 -14.300 -20.873 1.00 70.81 85 PHE A O 1
ATOM 691 N N . LEU A 1 86 ? 6.537 -13.047 -19.024 1.00 70.69 86 LEU A N 1
ATOM 692 C CA . LEU A 1 86 ? 7.841 -13.602 -18.649 1.00 70.69 86 LEU A CA 1
ATOM 693 C C . LEU A 1 86 ? 7.665 -14.861 -17.802 1.00 70.69 86 LEU A C 1
ATOM 695 O O . LEU A 1 86 ? 7.032 -14.832 -16.748 1.00 70.69 86 LEU A O 1
ATOM 699 N N . ARG A 1 87 ? 8.303 -15.957 -18.222 1.00 73.75 87 ARG A N 1
ATOM 700 C CA . ARG A 1 87 ? 8.451 -17.154 -17.388 1.00 73.75 87 ARG A CA 1
ATOM 701 C C . ARG A 1 87 ? 9.539 -16.901 -16.348 1.00 73.75 87 ARG A C 1
ATOM 703 O O . ARG A 1 87 ? 10.697 -16.686 -16.692 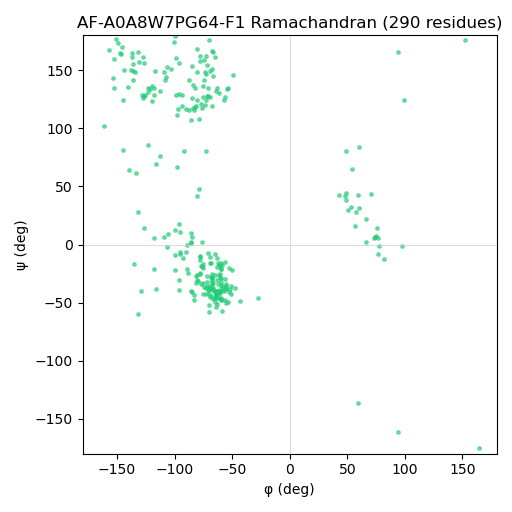1.00 73.75 87 ARG A O 1
ATOM 710 N N . THR A 1 88 ? 9.164 -16.930 -15.076 1.00 78.94 88 THR A N 1
ATOM 711 C CA . THR A 1 88 ? 10.070 -16.707 -13.946 1.00 78.94 88 THR A CA 1
ATOM 712 C C . THR A 1 88 ? 9.641 -17.547 -12.744 1.00 78.94 88 THR A C 1
ATOM 714 O O . THR A 1 88 ? 8.523 -18.063 -12.705 1.00 78.94 88 THR A O 1
ATOM 717 N N . THR A 1 89 ? 10.525 -17.715 -11.763 1.00 82.62 89 THR A N 1
ATOM 718 C CA . THR A 1 89 ? 10.186 -18.398 -10.506 1.00 82.62 89 THR A CA 1
ATOM 719 C C . THR A 1 89 ? 9.544 -17.426 -9.508 1.00 82.62 89 THR A C 1
ATOM 721 O O . THR A 1 89 ? 9.879 -16.238 -9.518 1.00 82.62 89 THR A O 1
ATOM 724 N N . PRO A 1 90 ? 8.697 -17.901 -8.570 1.00 81.81 90 PRO A N 1
ATOM 725 C CA . PRO A 1 90 ? 8.195 -17.068 -7.477 1.00 81.81 90 PRO A CA 1
ATOM 726 C C . PRO A 1 90 ? 9.318 -16.368 -6.702 1.00 81.81 90 PRO A C 1
ATOM 728 O O . PRO A 1 90 ? 9.218 -15.178 -6.426 1.00 81.81 90 PRO A O 1
ATOM 731 N N . LYS A 1 91 ? 10.439 -17.053 -6.432 1.00 82.94 91 LYS A N 1
ATOM 732 C CA . LYS A 1 91 ? 11.591 -16.458 -5.736 1.00 82.94 91 LYS A CA 1
ATOM 733 C C . LYS A 1 91 ? 12.190 -15.266 -6.493 1.00 82.94 91 LYS A C 1
ATOM 735 O O . LYS A 1 91 ? 12.489 -14.247 -5.877 1.00 82.94 91 LYS A O 1
ATOM 740 N N . GLN A 1 92 ? 12.319 -15.358 -7.817 1.00 84.88 92 GLN A N 1
ATOM 741 C CA . GLN A 1 92 ? 12.826 -14.261 -8.651 1.00 84.88 92 GLN A CA 1
ATOM 742 C C . GLN A 1 92 ? 11.846 -13.093 -8.758 1.00 84.88 92 GLN A C 1
ATOM 744 O O . GLN A 1 92 ? 12.266 -11.947 -8.634 1.00 84.88 92 GLN A O 1
ATOM 749 N N . PHE A 1 93 ? 10.555 -13.368 -8.943 1.00 82.44 93 PHE A N 1
ATOM 750 C CA . PHE A 1 93 ? 9.522 -12.334 -9.041 1.00 82.44 93 PHE A CA 1
ATOM 751 C C . PHE A 1 93 ? 9.319 -11.557 -7.731 1.00 82.44 93 PHE A C 1
ATOM 753 O O . PHE A 1 93 ? 9.138 -10.340 -7.739 1.00 82.44 93 PHE A O 1
ATOM 760 N N . LEU A 1 94 ? 9.369 -12.257 -6.596 1.00 81.69 94 LEU A N 1
ATOM 761 C CA . LEU A 1 94 ? 9.165 -11.661 -5.279 1.00 81.69 94 LEU A CA 1
ATOM 762 C C . LEU A 1 94 ? 10.445 -11.010 -4.735 1.00 81.69 94 LEU A C 1
ATOM 764 O O . LEU A 1 94 ? 10.369 -9.901 -4.217 1.00 81.69 94 LEU A O 1
ATOM 768 N N . PHE A 1 95 ? 11.611 -11.659 -4.856 1.00 85.44 95 PHE A N 1
ATOM 769 C CA . PHE A 1 95 ? 12.814 -11.277 -4.099 1.00 85.44 95 PHE A CA 1
ATOM 770 C C . PHE A 1 95 ? 14.094 -11.149 -4.933 1.00 85.44 95 PHE A C 1
ATOM 772 O O . PHE A 1 95 ? 14.697 -10.080 -4.938 1.00 85.44 95 PHE A O 1
ATOM 779 N N . ASP A 1 96 ? 14.551 -12.209 -5.615 1.00 88.81 96 ASP A N 1
ATOM 780 C CA . ASP A 1 96 ? 15.901 -12.202 -6.217 1.00 88.81 96 ASP A CA 1
ATOM 781 C C . ASP A 1 96 ? 16.008 -11.186 -7.368 1.00 88.81 96 ASP A C 1
ATOM 783 O O . ASP A 1 96 ? 17.072 -10.604 -7.595 1.00 88.81 96 ASP A O 1
ATOM 787 N N . GLY A 1 97 ? 14.892 -10.922 -8.049 1.00 88.88 97 GLY A N 1
ATOM 788 C CA . GLY A 1 97 ? 14.761 -9.935 -9.107 1.00 88.88 97 GLY A CA 1
ATOM 789 C C . GLY A 1 97 ? 14.838 -10.536 -10.510 1.00 88.88 97 GLY A C 1
ATOM 790 O O . GLY A 1 97 ? 15.828 -11.185 -10.878 1.00 88.88 97 GLY A O 1
ATOM 791 N N . VAL A 1 98 ? 13.802 -10.273 -11.308 1.00 88.75 98 VAL A N 1
ATOM 792 C CA . VAL A 1 98 ? 13.735 -10.574 -12.743 1.00 88.75 98 VAL A CA 1
ATOM 793 C C . VAL A 1 98 ? 14.635 -9.579 -13.489 1.00 88.75 98 VAL A C 1
ATOM 795 O O . VAL A 1 98 ? 14.410 -8.374 -13.362 1.00 88.75 98 VAL A O 1
ATOM 798 N N . PRO A 1 99 ? 15.667 -10.035 -14.223 1.00 89.88 99 PRO A N 1
ATOM 799 C CA . PRO A 1 99 ? 16.600 -9.141 -14.902 1.00 89.88 99 PRO A CA 1
ATOM 800 C C . PRO A 1 99 ? 15.983 -8.510 -16.155 1.00 89.88 99 PRO A C 1
ATOM 802 O O . PRO A 1 99 ? 15.293 -9.177 -16.925 1.00 89.88 99 PRO A O 1
ATOM 805 N N . PHE A 1 100 ? 16.294 -7.238 -16.379 1.00 89.19 100 PHE A N 1
ATOM 806 C CA . PHE A 1 100 ? 16.013 -6.483 -17.599 1.00 89.19 100 PHE A CA 1
ATOM 807 C C . PHE A 1 100 ? 17.118 -5.428 -17.806 1.00 89.19 100 PHE A C 1
ATOM 809 O O . PHE A 1 100 ? 18.015 -5.288 -16.973 1.00 89.19 100 PHE A O 1
ATOM 816 N N . CYS A 1 101 ? 17.119 -4.721 -18.937 1.00 90.81 101 CYS A N 1
ATOM 817 C CA . CYS A 1 101 ? 18.168 -3.749 -19.285 1.00 90.81 101 CYS A CA 1
ATOM 818 C C . CYS A 1 101 ? 19.596 -4.341 -19.333 1.00 90.81 101 CYS A C 1
ATOM 820 O O . CYS A 1 101 ? 20.583 -3.641 -19.119 1.00 90.81 101 CYS A O 1
ATOM 822 N N . VAL A 1 102 ? 19.730 -5.636 -19.633 1.00 91.56 102 VAL A N 1
ATOM 823 C CA . VAL A 1 102 ? 21.027 -6.332 -19.684 1.00 91.56 102 VAL A CA 1
ATOM 824 C C . VAL A 1 102 ? 21.768 -5.979 -20.978 1.00 91.56 102 VAL A C 1
ATOM 826 O O . VAL A 1 102 ? 21.266 -6.249 -22.066 1.00 91.56 102 VAL A O 1
ATOM 829 N N . ASN A 1 103 ? 22.973 -5.406 -20.869 1.00 89.62 103 ASN A N 1
ATOM 830 C CA . ASN A 1 103 ? 23.855 -5.066 -22.001 1.00 89.62 103 ASN A CA 1
ATOM 831 C C . ASN A 1 103 ? 23.194 -4.212 -23.110 1.00 89.62 103 ASN A C 1
ATOM 833 O O . ASN A 1 103 ? 23.527 -4.330 -24.291 1.00 89.62 103 ASN A O 1
ATOM 837 N N . VAL A 1 104 ? 22.252 -3.338 -22.741 1.00 89.75 104 VAL A N 1
ATOM 838 C CA . VAL A 1 104 ? 21.534 -2.472 -23.690 1.00 89.75 104 VAL A CA 1
ATOM 839 C C . VAL A 1 104 ? 22.393 -1.317 -24.219 1.00 89.75 104 VAL A C 1
ATOM 841 O O . VAL A 1 104 ? 23.241 -0.758 -23.521 1.00 89.75 104 VAL A O 1
ATOM 844 N N . ILE A 1 105 ? 22.123 -0.914 -25.463 1.00 88.56 105 ILE A N 1
ATOM 845 C CA . ILE A 1 105 ? 22.783 0.198 -26.165 1.00 88.56 105 ILE A CA 1
ATOM 846 C C . ILE A 1 105 ? 21.746 1.123 -26.821 1.00 88.56 105 ILE A C 1
ATOM 848 O O . ILE A 1 105 ? 20.576 0.763 -26.952 1.00 88.56 105 ILE A O 1
ATOM 852 N N . GLY A 1 106 ? 22.171 2.317 -27.245 1.00 88.00 106 GLY A N 1
ATOM 853 C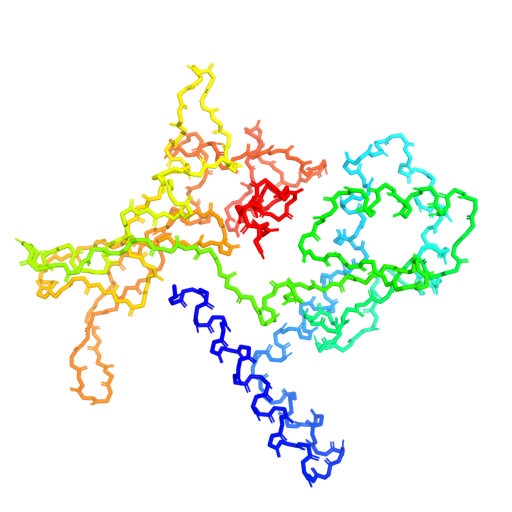 CA . GLY A 1 106 ? 21.313 3.269 -27.960 1.00 88.00 106 GLY A CA 1
ATOM 854 C C . GLY A 1 106 ? 20.079 3.697 -27.156 1.00 88.00 106 GLY A C 1
ATOM 855 O O . GLY A 1 106 ? 20.173 3.967 -25.959 1.00 88.00 106 GLY A O 1
ATOM 856 N N . ILE A 1 107 ? 18.920 3.742 -27.821 1.00 82.38 107 ILE A N 1
ATOM 857 C CA . ILE A 1 107 ? 17.644 4.199 -27.243 1.00 82.38 107 ILE A CA 1
ATOM 858 C C . ILE A 1 107 ? 17.227 3.334 -26.043 1.00 82.38 107 ILE A C 1
ATOM 860 O O . ILE A 1 107 ? 16.828 3.881 -25.017 1.00 82.38 107 ILE A O 1
ATOM 864 N N . ALA A 1 108 ? 17.409 2.009 -26.107 1.00 83.38 108 ALA A N 1
ATOM 865 C CA . ALA A 1 108 ? 17.132 1.121 -24.975 1.00 83.38 108 ALA A CA 1
ATOM 866 C C . ALA A 1 108 ? 17.937 1.508 -23.721 1.00 83.38 108 ALA A C 1
ATOM 868 O O . ALA A 1 108 ? 17.391 1.514 -22.622 1.00 83.38 108 ALA A O 1
ATOM 869 N N . LYS A 1 109 ? 19.210 1.904 -23.874 1.00 87.50 109 LYS A N 1
ATOM 870 C CA . LYS A 1 109 ? 20.037 2.370 -22.748 1.00 87.50 109 LYS A CA 1
ATOM 871 C C . LYS A 1 109 ? 19.543 3.696 -22.163 1.00 87.50 109 LYS A C 1
ATOM 873 O O . LYS A 1 109 ? 19.621 3.875 -20.951 1.00 87.50 109 LYS A O 1
ATOM 878 N N . ALA A 1 110 ? 19.023 4.600 -22.994 1.00 83.44 110 ALA A N 1
ATOM 879 C CA . ALA A 1 110 ? 18.406 5.838 -22.518 1.00 83.44 110 ALA A CA 1
ATOM 880 C C . ALA A 1 110 ? 17.134 5.546 -21.702 1.00 83.44 110 ALA A C 1
ATOM 882 O O . ALA A 1 110 ? 17.045 5.985 -20.561 1.00 83.44 110 ALA A O 1
ATOM 883 N N . ILE A 1 111 ? 16.220 4.719 -22.227 1.00 82.19 111 ILE A N 1
ATOM 884 C CA . ILE A 1 111 ? 14.991 4.301 -21.523 1.00 82.19 111 ILE A CA 1
ATOM 885 C C . ILE A 1 111 ? 15.327 3.654 -20.170 1.00 82.19 111 ILE A C 1
ATOM 887 O O . ILE A 1 111 ? 14.779 4.041 -19.142 1.00 82.19 111 ILE A O 1
ATOM 891 N N . CYS A 1 112 ? 16.279 2.718 -20.146 1.00 87.38 112 CYS A N 1
ATOM 892 C CA . CYS A 1 112 ? 16.721 2.065 -18.914 1.00 87.38 112 CYS A CA 1
ATOM 893 C C . CYS A 1 112 ? 17.279 3.047 -17.871 1.00 87.38 112 CYS A C 1
ATOM 895 O O . CYS A 1 112 ? 17.048 2.858 -16.680 1.00 87.38 112 CYS A O 1
ATOM 897 N N . LYS A 1 113 ? 17.957 4.119 -18.300 1.00 86.94 113 LYS A N 1
ATOM 898 C CA . LYS A 1 113 ? 18.470 5.158 -17.398 1.00 86.94 113 LYS A CA 1
ATOM 899 C C . LYS A 1 113 ? 17.362 6.045 -16.815 1.00 86.94 113 LYS A C 1
ATOM 901 O O . LYS A 1 113 ? 17.482 6.481 -15.674 1.00 86.94 113 LYS A O 1
ATOM 906 N N . GLU A 1 114 ? 16.280 6.296 -17.551 1.00 81.75 114 GLU A N 1
ATOM 907 C CA . GLU A 1 114 ? 15.107 6.994 -16.997 1.00 81.75 114 GLU A CA 1
ATOM 908 C C . GLU A 1 114 ? 14.344 6.112 -15.993 1.00 81.75 114 GLU A C 1
ATOM 910 O O . GLU A 1 114 ? 13.977 6.582 -14.918 1.00 81.75 114 GLU A O 1
ATOM 915 N N . ILE A 1 115 ? 14.215 4.806 -16.267 1.00 81.75 115 ILE A N 1
ATOM 916 C CA . ILE A 1 115 ? 13.652 3.837 -15.309 1.00 81.75 115 ILE A CA 1
ATOM 917 C C . ILE A 1 115 ? 14.497 3.772 -14.022 1.00 81.75 115 ILE A C 1
ATOM 919 O O . ILE A 1 115 ? 13.943 3.745 -12.923 1.00 81.75 115 ILE A O 1
ATOM 923 N N . GLU A 1 116 ? 15.829 3.775 -14.141 1.00 85.94 116 GLU A N 1
ATOM 924 C CA . GLU A 1 116 ? 16.754 3.829 -13.000 1.00 85.94 116 GLU A CA 1
ATOM 925 C C . GLU A 1 116 ? 16.558 5.096 -12.150 1.00 85.94 116 GLU A C 1
ATOM 927 O O . GLU A 1 116 ? 16.426 5.002 -10.928 1.00 85.94 116 GLU A O 1
ATOM 932 N N . LYS A 1 117 ? 16.485 6.277 -12.783 1.00 83.44 117 LYS A N 1
ATOM 933 C CA . LYS A 1 117 ? 16.331 7.571 -12.092 1.00 83.44 117 LYS A CA 1
ATOM 934 C C . LYS A 1 117 ? 15.107 7.647 -11.180 1.00 83.44 117 LYS A C 1
ATOM 936 O O . LYS A 1 117 ? 15.170 8.354 -10.177 1.00 83.44 117 LYS A O 1
ATOM 941 N N . ARG A 1 118 ? 14.019 6.926 -11.486 1.00 75.69 118 ARG A N 1
ATOM 942 C CA . ARG A 1 118 ? 12.829 6.880 -10.616 1.00 75.69 118 ARG A CA 1
ATOM 943 C C . ARG A 1 118 ? 13.095 6.273 -9.239 1.00 75.69 118 ARG A C 1
ATOM 945 O O . ARG A 1 118 ? 12.305 6.511 -8.332 1.00 75.69 118 ARG A O 1
ATOM 952 N N . ASN A 1 119 ? 14.178 5.504 -9.066 1.00 78.62 119 ASN A N 1
ATOM 953 C CA . ASN A 1 119 ? 14.606 4.963 -7.772 1.00 78.62 119 ASN A CA 1
ATOM 954 C C . ASN A 1 119 ? 13.453 4.285 -6.991 1.00 78.62 119 ASN A C 1
ATOM 956 O O . ASN A 1 119 ? 13.241 4.530 -5.799 1.00 78.62 119 ASN A O 1
ATOM 960 N N . THR A 1 120 ? 12.647 3.485 -7.702 1.00 81.88 120 THR A N 1
ATOM 961 C CA . THR A 1 120 ? 11.471 2.808 -7.129 1.00 81.88 120 THR A CA 1
ATOM 962 C C . THR A 1 120 ? 11.896 1.666 -6.210 1.00 81.88 120 THR A C 1
ATOM 964 O O . THR A 1 120 ? 12.843 0.939 -6.509 1.00 81.88 120 THR A O 1
ATOM 967 N N . LYS A 1 121 ? 11.127 1.405 -5.149 1.00 80.69 121 LYS A N 1
ATOM 968 C CA . LYS A 1 121 ? 11.390 0.296 -4.208 1.00 80.69 121 LYS A CA 1
ATOM 969 C C . LYS A 1 121 ? 11.371 -1.099 -4.865 1.00 80.69 121 LYS A C 1
ATOM 971 O O . LYS A 1 121 ? 11.853 -2.073 -4.290 1.00 80.69 121 LYS A O 1
ATOM 976 N N . THR A 1 122 ? 10.795 -1.226 -6.058 1.00 84.56 122 THR A N 1
ATOM 977 C CA . THR A 1 122 ? 10.666 -2.493 -6.795 1.00 84.56 122 THR A CA 1
ATOM 978 C C . THR A 1 122 ? 11.773 -2.747 -7.819 1.00 84.56 122 THR A C 1
ATOM 980 O O . THR A 1 122 ? 11.809 -3.833 -8.395 1.00 84.56 122 THR A O 1
ATOM 983 N N . ILE A 1 123 ? 12.670 -1.785 -8.069 1.00 88.19 123 ILE A N 1
ATOM 984 C CA . ILE A 1 123 ? 13.745 -1.902 -9.066 1.00 88.19 123 ILE A CA 1
ATOM 985 C C . ILE A 1 123 ? 15.100 -1.680 -8.390 1.00 88.19 123 ILE A C 1
ATOM 987 O O . ILE A 1 123 ? 15.271 -0.749 -7.614 1.00 88.19 123 ILE A O 1
ATOM 991 N N . ARG A 1 124 ? 16.076 -2.541 -8.692 1.00 90.69 124 ARG A N 1
ATOM 992 C CA . ARG A 1 124 ? 17.460 -2.427 -8.208 1.00 90.69 124 ARG A CA 1
ATOM 993 C C . ARG A 1 124 ? 18.437 -2.383 -9.379 1.00 90.69 124 ARG A C 1
ATOM 995 O O . ARG A 1 124 ? 18.375 -3.260 -10.243 1.00 90.69 124 ARG A O 1
ATOM 1002 N N . THR A 1 125 ? 19.353 -1.417 -9.371 1.00 92.31 125 THR A N 1
ATOM 1003 C CA . THR A 1 125 ? 20.524 -1.404 -10.260 1.00 92.31 125 THR A CA 1
ATOM 1004 C C . THR A 1 125 ? 21.560 -2.416 -9.774 1.00 92.31 125 THR A C 1
ATOM 1006 O O . THR A 1 125 ? 21.841 -2.519 -8.579 1.00 92.31 125 THR A O 1
ATOM 1009 N N . MET A 1 126 ? 22.128 -3.174 -10.706 1.00 92.88 126 MET A N 1
ATOM 1010 C CA . MET A 1 126 ? 23.201 -4.138 -10.470 1.00 92.88 126 MET A CA 1
ATOM 1011 C C . MET A 1 126 ? 24.574 -3.537 -10.823 1.00 92.88 126 MET A C 1
ATOM 1013 O O . MET A 1 126 ? 24.639 -2.592 -11.608 1.00 92.88 126 MET A O 1
ATOM 1017 N N . PRO A 1 127 ? 25.696 -4.087 -10.314 1.00 92.06 127 PRO A N 1
ATOM 1018 C CA . PRO A 1 127 ? 27.036 -3.549 -10.589 1.00 92.06 127 PRO A CA 1
ATOM 1019 C C . PRO A 1 127 ? 27.447 -3.522 -12.072 1.00 92.06 127 PRO A C 1
ATOM 1021 O O . PRO A 1 127 ? 28.341 -2.769 -12.441 1.00 92.06 127 PRO A O 1
ATOM 1024 N N . ASP A 1 128 ? 26.805 -4.329 -12.921 1.00 90.19 128 ASP A N 1
ATOM 1025 C CA . ASP A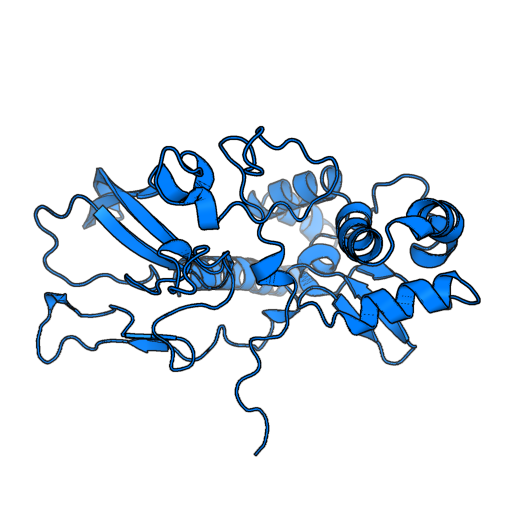 1 128 ? 26.994 -4.354 -14.379 1.00 90.19 128 ASP A CA 1
ATOM 1026 C C . ASP A 1 128 ? 26.121 -3.324 -15.132 1.00 90.19 128 ASP A C 1
ATOM 1028 O O . ASP A 1 128 ? 26.148 -3.263 -16.362 1.00 90.19 128 ASP A O 1
ATOM 1032 N N . GLY A 1 129 ? 25.339 -2.514 -14.411 1.00 88.50 129 GLY A N 1
ATOM 1033 C CA . GLY A 1 129 ? 24.379 -1.563 -14.971 1.00 88.50 129 GLY A CA 1
ATOM 1034 C C . GLY A 1 129 ? 23.078 -2.198 -15.476 1.00 88.50 129 GLY A C 1
ATOM 1035 O O . GLY A 1 129 ? 22.253 -1.490 -16.051 1.00 88.50 129 GLY A O 1
ATOM 1036 N N . SER A 1 130 ? 22.870 -3.507 -15.279 1.00 92.75 130 SER A N 1
ATOM 1037 C CA . SER A 1 130 ? 21.563 -4.131 -15.510 1.00 92.75 130 SER A CA 1
ATOM 1038 C C . SER A 1 130 ? 20.576 -3.776 -14.396 1.00 92.75 130 SER A C 1
ATOM 1040 O O . SER A 1 130 ? 20.966 -3.417 -13.282 1.00 92.75 130 SER A O 1
ATOM 1042 N N . LEU A 1 1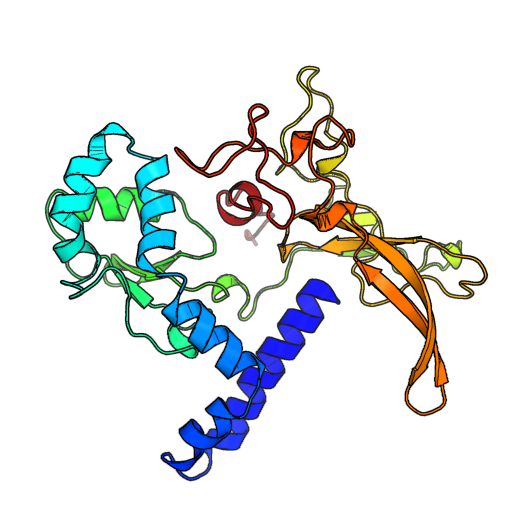31 ? 19.280 -3.88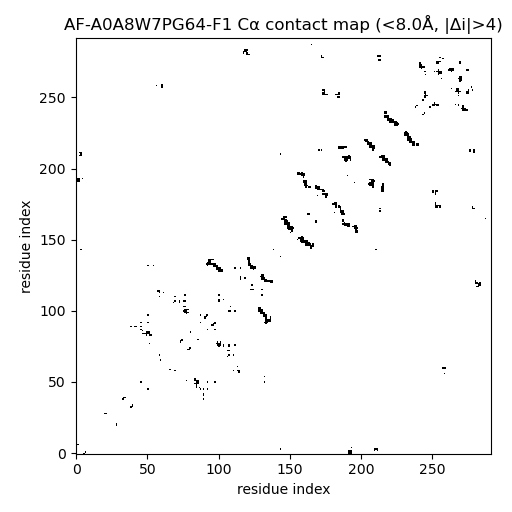8 -14.682 1.00 92.44 131 LEU A N 1
ATOM 1043 C CA . LEU A 1 131 ? 18.220 -3.639 -13.709 1.00 92.44 131 LEU A CA 1
ATOM 1044 C C . LEU A 1 131 ? 17.539 -4.953 -13.318 1.00 92.44 131 LEU A C 1
ATOM 1046 O O . LEU A 1 131 ? 17.423 -5.884 -14.118 1.00 92.44 131 LEU A O 1
ATOM 1050 N N . ARG A 1 132 ? 17.055 -5.039 -12.078 1.00 91.62 132 ARG A N 1
ATOM 1051 C CA . ARG A 1 132 ? 16.237 -6.165 -11.611 1.00 91.62 132 ARG A CA 1
ATOM 1052 C C . ARG A 1 132 ? 14.949 -5.684 -10.974 1.00 91.62 132 ARG A C 1
ATOM 1054 O O . ARG A 1 132 ? 14.991 -4.862 -10.064 1.00 91.62 132 ARG A O 1
ATOM 1061 N N . PHE A 1 133 ? 13.829 -6.242 -11.418 1.00 88.75 133 PHE A N 1
ATOM 1062 C CA . PHE A 1 133 ? 12.507 -5.979 -10.856 1.00 88.75 133 PHE A CA 1
ATOM 1063 C C . PHE A 1 133 ? 12.092 -7.087 -9.880 1.00 88.75 133 PHE A C 1
ATOM 1065 O O . PHE A 1 133 ? 12.120 -8.267 -10.237 1.00 88.75 133 PHE A O 1
ATOM 1072 N N . SER A 1 134 ? 11.678 -6.715 -8.671 1.00 86.56 134 SER A N 1
ATOM 1073 C CA . SER A 1 134 ? 11.166 -7.634 -7.646 1.00 86.56 134 SER A CA 1
ATOM 1074 C C . SER A 1 134 ? 10.200 -6.925 -6.698 1.00 86.56 134 SER A C 1
ATOM 1076 O O . SER A 1 134 ? 10.506 -5.842 -6.203 1.00 86.56 134 SER A O 1
ATOM 1078 N N . PHE A 1 135 ? 9.062 -7.554 -6.392 1.00 81.06 135 PHE A N 1
ATOM 1079 C CA . PHE A 1 135 ? 8.002 -6.936 -5.579 1.00 81.06 135 PHE A CA 1
ATOM 1080 C C . PHE A 1 135 ? 8.418 -6.614 -4.135 1.00 81.06 135 PHE A C 1
ATOM 1082 O O . PHE A 1 135 ? 8.064 -5.557 -3.622 1.00 81.06 135 PHE A O 1
ATOM 1089 N N . PHE A 1 136 ? 9.179 -7.496 -3.483 1.00 83.81 136 PHE A N 1
ATOM 1090 C CA . PHE A 1 136 ? 9.466 -7.453 -2.042 1.00 83.81 136 PHE A CA 1
ATOM 1091 C C . PHE A 1 136 ? 10.964 -7.484 -1.709 1.00 83.81 136 PHE A C 1
ATOM 1093 O O . PHE A 1 136 ? 11.337 -7.670 -0.553 1.00 83.81 136 PHE A O 1
ATOM 1100 N N . SER A 1 137 ? 11.858 -7.257 -2.679 1.00 85.62 137 SER A N 1
ATOM 1101 C CA . SER A 1 137 ? 13.303 -7.195 -2.394 1.00 85.62 137 SER A CA 1
ATOM 1102 C C . SER A 1 137 ? 13.674 -6.100 -1.394 1.00 85.62 137 SER A C 1
ATOM 1104 O O . SER A 1 137 ? 14.598 -6.281 -0.610 1.00 85.62 137 SER A O 1
ATOM 1106 N N . HIS A 1 138 ? 12.935 -4.987 -1.399 1.00 82.69 138 HIS A N 1
ATOM 1107 C CA . HIS A 1 138 ? 13.110 -3.859 -0.480 1.00 82.69 138 HIS A CA 1
ATOM 1108 C C . HIS A 1 138 ? 12.565 -4.107 0.936 1.00 82.69 138 HIS A C 1
ATOM 1110 O O . HIS A 1 138 ? 12.571 -3.179 1.732 1.00 82.69 138 HIS A O 1
ATOM 1116 N N . LYS A 1 139 ? 12.034 -5.306 1.221 1.00 82.62 139 LYS A N 1
ATOM 1117 C CA . LYS A 1 139 ? 11.595 -5.746 2.557 1.00 82.62 139 LYS A CA 1
ATOM 1118 C C . LYS A 1 139 ? 12.626 -6.642 3.250 1.00 82.62 139 LYS A C 1
ATOM 1120 O O . LYS A 1 139 ? 12.453 -7.015 4.409 1.00 82.62 139 LYS A O 1
ATOM 1125 N N . ASN A 1 140 ? 13.664 -7.064 2.526 1.00 76.44 140 ASN A N 1
ATOM 1126 C CA . ASN A 1 140 ? 14.650 -8.000 3.041 1.00 76.44 140 ASN A CA 1
ATOM 1127 C C . ASN A 1 140 ? 15.724 -7.253 3.843 1.00 76.44 140 ASN A C 1
ATOM 1129 O O . ASN A 1 140 ? 16.463 -6.453 3.275 1.00 76.44 140 ASN A O 1
ATOM 1133 N N . MET A 1 141 ? 15.829 -7.559 5.140 1.00 76.56 141 MET A N 1
ATOM 1134 C CA . MET A 1 141 ? 16.741 -6.900 6.092 1.00 76.56 141 MET A CA 1
ATOM 1135 C C . MET A 1 141 ? 16.503 -5.384 6.250 1.00 76.56 141 MET A C 1
ATOM 1137 O O . MET A 1 141 ? 17.435 -4.634 6.530 1.00 76.56 141 MET A O 1
ATOM 1141 N N . THR A 1 142 ? 15.255 -4.939 6.099 1.00 78.62 142 THR A N 1
ATOM 1142 C CA . THR A 1 142 ? 14.819 -3.548 6.299 1.00 78.62 142 THR A CA 1
ATOM 1143 C C . THR A 1 142 ? 13.634 -3.490 7.264 1.00 78.62 142 THR A C 1
ATOM 1145 O O . THR A 1 142 ? 12.927 -4.484 7.448 1.00 78.62 142 THR A O 1
ATOM 1148 N N . ASP A 1 143 ? 13.381 -2.318 7.841 1.00 81.75 143 ASP A N 1
ATOM 1149 C CA . ASP A 1 143 ? 12.142 -2.011 8.559 1.00 81.75 143 ASP A CA 1
ATOM 1150 C C . ASP A 1 143 ? 11.157 -1.188 7.703 1.00 81.75 143 ASP A C 1
ATOM 1152 O O . ASP A 1 143 ? 11.450 -0.793 6.573 1.00 81.75 143 ASP A O 1
ATOM 1156 N N . ASP A 1 144 ? 9.958 -0.966 8.247 1.00 81.94 144 ASP A N 1
ATOM 1157 C CA . ASP A 1 144 ? 8.869 -0.211 7.614 1.00 81.94 144 ASP A CA 1
ATOM 1158 C C . ASP A 1 144 ? 8.809 1.260 8.062 1.00 81.94 144 ASP A C 1
ATOM 1160 O O . ASP A 1 144 ? 7.784 1.923 7.893 1.00 81.94 144 ASP A O 1
ATOM 1164 N N . GLY A 1 145 ? 9.884 1.783 8.648 1.00 85.62 145 GLY A N 1
ATOM 1165 C CA . GLY A 1 145 ? 9.945 3.077 9.313 1.00 85.62 145 GLY A CA 1
ATOM 1166 C C . GLY A 1 145 ? 9.707 2.995 10.822 1.00 85.62 145 GLY A C 1
ATOM 1167 O O . GLY A 1 145 ? 9.204 2.012 11.368 1.00 85.62 145 GLY A O 1
ATOM 1168 N N . MET A 1 146 ? 10.044 4.083 11.512 1.00 86.81 146 MET A N 1
ATOM 1169 C CA . MET A 1 146 ? 9.961 4.182 12.967 1.00 86.81 146 MET A CA 1
ATOM 1170 C C . MET A 1 146 ? 8.530 4.494 13.423 1.00 86.81 146 MET A C 1
ATOM 1172 O O . MET A 1 146 ? 7.993 5.560 13.115 1.00 86.81 146 MET A O 1
ATOM 1176 N N . PHE A 1 147 ? 7.935 3.602 14.215 1.00 89.94 147 PHE A N 1
ATOM 1177 C CA . PHE A 1 147 ? 6.631 3.810 14.851 1.00 89.94 147 PHE A CA 1
ATOM 1178 C C . PHE A 1 147 ? 6.799 4.324 16.286 1.00 89.94 147 PHE A C 1
ATOM 1180 O O . PHE A 1 147 ? 7.498 3.718 17.095 1.00 89.94 147 PHE A O 1
ATOM 1187 N N . THR A 1 148 ? 6.105 5.408 16.630 1.00 91.88 148 THR A N 1
ATOM 1188 C CA . THR A 1 148 ? 5.870 5.813 18.022 1.00 91.88 148 THR A CA 1
ATOM 1189 C C . THR A 1 148 ? 4.500 5.294 18.430 1.00 91.88 148 THR A C 1
ATOM 1191 O O . THR A 1 148 ? 3.489 5.685 17.845 1.00 91.88 148 THR A O 1
ATOM 1194 N N . ILE A 1 149 ? 4.470 4.391 19.409 1.00 93.44 149 ILE A N 1
ATOM 1195 C CA . ILE A 1 149 ? 3.271 3.659 19.824 1.00 93.44 149 ILE A CA 1
ATOM 1196 C C . ILE A 1 149 ? 2.942 4.010 21.276 1.00 93.44 149 ILE A C 1
ATOM 1198 O O . ILE A 1 149 ? 3.821 4.026 22.139 1.00 93.44 149 ILE A O 1
ATOM 1202 N N . ASN A 1 150 ? 1.667 4.272 21.556 1.00 94.50 150 ASN A N 1
ATOM 1203 C CA . ASN A 1 150 ? 1.205 4.582 22.900 1.00 94.50 150 ASN A CA 1
ATOM 1204 C C . ASN A 1 150 ? 1.212 3.319 23.785 1.00 94.50 150 ASN A C 1
ATOM 1206 O O . ASN A 1 150 ? 0.589 2.302 23.470 1.00 94.50 150 ASN A O 1
ATOM 1210 N N . THR A 1 151 ? 1.908 3.392 24.922 1.00 91.44 151 THR A N 1
ATOM 1211 C CA . THR A 1 151 ? 2.067 2.274 25.870 1.00 91.44 151 THR A CA 1
ATOM 1212 C C . THR A 1 151 ? 0.821 2.000 26.716 1.00 91.44 151 THR A C 1
ATOM 1214 O O . THR A 1 151 ? 0.712 0.944 27.331 1.00 91.44 151 THR A O 1
ATOM 1217 N N . GLY A 1 152 ? -0.115 2.948 26.782 1.00 93.44 152 GLY A N 1
ATOM 1218 C CA . GLY A 1 152 ? -1.319 2.886 27.607 1.00 93.44 152 GLY A CA 1
ATOM 1219 C C . GLY A 1 152 ? -1.115 3.089 29.110 1.00 93.44 152 GLY A C 1
ATOM 1220 O O . GLY A 1 152 ? -2.082 2.992 29.856 1.00 93.44 152 GLY A O 1
ATOM 1221 N N . ILE A 1 153 ? 0.095 3.432 29.578 1.00 93.69 153 ILE A N 1
ATOM 1222 C CA . ILE A 1 153 ? 0.383 3.655 31.015 1.00 93.69 153 ILE A CA 1
ATOM 1223 C C . ILE A 1 153 ? -0.547 4.712 31.639 1.00 93.69 153 ILE A C 1
ATOM 1225 O O . ILE A 1 153 ? -0.928 4.595 32.800 1.00 93.69 153 ILE A O 1
ATOM 1229 N N . LYS A 1 154 ? -0.913 5.749 30.874 1.00 94.19 154 LYS A N 1
ATOM 1230 C CA . LYS A 1 154 ? -1.844 6.806 31.311 1.00 94.19 154 LYS A CA 1
ATOM 1231 C C . LYS A 1 154 ? -3.315 6.477 31.037 1.00 94.19 154 LYS A C 1
ATOM 1233 O O . LYS A 1 154 ? -4.186 7.058 31.669 1.00 94.19 154 LYS A O 1
ATOM 1238 N N . ASP A 1 155 ? -3.572 5.618 30.055 1.00 91.44 155 ASP A N 1
ATOM 1239 C CA . ASP A 1 155 ? -4.902 5.303 29.535 1.00 91.44 155 ASP A CA 1
ATOM 1240 C C . ASP A 1 155 ? -4.843 3.973 28.758 1.00 91.44 155 ASP A C 1
ATOM 1242 O O . ASP A 1 155 ? -4.396 3.955 27.603 1.00 91.44 155 ASP A O 1
ATOM 1246 N N . PRO A 1 156 ? -5.298 2.855 29.354 1.00 90.88 156 PRO A N 1
ATOM 1247 C CA . PRO A 1 156 ? -5.307 1.555 28.693 1.00 90.88 156 PRO A CA 1
ATOM 1248 C C . PRO A 1 156 ? -6.131 1.520 27.401 1.00 90.88 156 PRO A C 1
ATOM 1250 O O . PRO A 1 156 ? -5.877 0.675 26.550 1.00 90.88 156 PRO A O 1
ATOM 1253 N N . SER A 1 157 ? -7.085 2.439 27.196 1.00 90.25 157 SER A N 1
ATOM 1254 C CA . SER A 1 157 ? -7.869 2.501 25.953 1.00 90.25 157 SER A CA 1
ATOM 1255 C C . SER A 1 157 ? -7.045 2.946 24.736 1.00 90.25 157 SER A C 1
ATOM 1257 O O . SER A 1 157 ? -7.505 2.801 23.600 1.00 90.25 157 SER A O 1
ATOM 1259 N N . ARG A 1 158 ? -5.814 3.437 24.960 1.00 91.44 158 ARG A N 1
ATOM 1260 C CA . ARG A 1 158 ? -4.871 3.888 23.928 1.00 91.44 158 ARG A CA 1
ATOM 1261 C C . ARG A 1 158 ? -3.690 2.940 23.681 1.00 91.44 158 ARG A C 1
ATOM 1263 O O . ARG A 1 158 ? -2.911 3.212 22.774 1.00 91.44 158 ARG A O 1
ATOM 1270 N N . THR A 1 159 ? -3.552 1.833 24.414 1.00 91.31 159 THR A N 1
ATOM 1271 C CA . THR A 1 159 ? -2.462 0.853 24.220 1.00 91.31 159 THR A CA 1
ATOM 1272 C C . THR A 1 159 ? -2.377 0.358 22.764 1.00 91.31 159 THR A C 1
ATOM 1274 O O . THR A 1 159 ? -3.392 0.010 22.174 1.00 91.31 159 THR A O 1
ATOM 1277 N N . GLN A 1 160 ? -1.177 0.286 22.179 1.00 91.19 160 GLN A N 1
ATOM 1278 C CA . GLN A 1 160 ? -0.928 -0.063 20.762 1.00 91.19 160 GLN A CA 1
ATOM 1279 C C . GLN A 1 160 ? -1.446 0.934 19.703 1.00 91.19 160 GLN A C 1
ATOM 1281 O O . GLN A 1 160 ? -1.271 0.692 18.507 1.00 91.19 160 GLN A O 1
ATOM 1286 N N . MET A 1 161 ? -2.043 2.068 20.087 1.00 93.88 161 MET A N 1
ATOM 1287 C CA . MET A 1 161 ? -2.393 3.115 19.119 1.00 93.88 161 MET A CA 1
ATOM 1288 C C . MET A 1 161 ? -1.127 3.814 18.615 1.00 93.88 161 MET A C 1
ATOM 1290 O O . MET A 1 161 ? -0.253 4.181 19.406 1.00 93.88 161 MET A O 1
ATOM 1294 N N . ILE A 1 162 ? -1.038 4.026 17.304 1.00 93.75 162 ILE A N 1
ATOM 1295 C CA . ILE A 1 162 ? 0.078 4.741 16.680 1.00 93.75 162 ILE A CA 1
ATOM 1296 C C . ILE A 1 162 ? -0.093 6.237 16.946 1.00 93.75 162 ILE A C 1
ATOM 1298 O O . ILE A 1 162 ? -1.138 6.815 16.651 1.00 93.75 162 ILE A O 1
ATOM 1302 N N . GLU A 1 163 ? 0.943 6.866 17.495 1.00 92.81 163 GLU A N 1
ATOM 1303 C CA . GLU A 1 163 ? 1.001 8.318 17.689 1.00 92.81 163 GLU A CA 1
ATOM 1304 C C . GLU A 1 163 ? 1.755 9.000 16.545 1.00 92.81 163 GLU A C 1
ATOM 1306 O O . GLU A 1 163 ? 1.332 10.057 16.083 1.00 92.81 163 GLU A O 1
ATOM 1311 N N . LEU A 1 164 ? 2.844 8.387 16.066 1.00 92.69 164 LEU A N 1
ATOM 1312 C CA . LEU A 1 164 ? 3.641 8.869 14.936 1.00 92.69 164 LEU A CA 1
ATOM 1313 C C . LEU A 1 164 ? 4.158 7.695 14.102 1.00 92.69 164 LEU A C 1
ATOM 1315 O O . LEU A 1 164 ? 4.493 6.639 14.638 1.00 92.69 164 LEU A O 1
ATOM 1319 N N . TRP A 1 165 ? 4.331 7.924 12.804 1.00 91.12 165 TRP A N 1
ATOM 1320 C CA . TRP A 1 165 ? 5.164 7.094 11.936 1.00 91.12 165 TRP A CA 1
ATOM 1321 C C . TRP A 1 165 ? 6.172 7.989 11.212 1.00 91.12 165 TRP A C 1
ATOM 1323 O O . TRP A 1 165 ? 5.806 9.030 10.666 1.00 91.12 165 TRP A O 1
ATOM 1333 N N . ASN A 1 166 ? 7.460 7.642 11.286 1.00 90.81 166 ASN A N 1
ATOM 1334 C CA . ASN A 1 166 ? 8.583 8.475 10.836 1.00 90.81 166 ASN A CA 1
ATOM 1335 C C . ASN A 1 166 ? 8.509 9.930 11.352 1.00 90.81 166 ASN A C 1
ATOM 1337 O O . ASN A 1 166 ? 8.816 10.885 10.639 1.00 90.81 166 ASN A O 1
ATOM 1341 N N . GLY A 1 167 ? 8.059 10.102 12.602 1.00 92.56 167 GLY A N 1
ATOM 1342 C CA . GLY A 1 167 ? 7.887 11.410 13.245 1.00 92.56 167 GLY A CA 1
ATOM 1343 C C . GLY A 1 167 ? 6.676 12.226 12.768 1.00 92.56 167 GLY A C 1
ATOM 1344 O O . GLY A 1 167 ? 6.549 13.383 13.158 1.00 92.56 167 GLY A O 1
ATOM 1345 N N . ARG A 1 168 ? 5.784 11.659 11.940 1.00 93.19 168 ARG A N 1
ATOM 1346 C CA . ARG A 1 168 ? 4.613 12.347 11.370 1.00 93.19 168 ARG A CA 1
ATOM 1347 C C . ARG A 1 168 ? 3.290 11.719 11.822 1.00 93.19 168 ARG A C 1
ATOM 1349 O O . ARG A 1 168 ? 3.198 10.511 12.020 1.00 93.19 168 ARG A O 1
ATOM 1356 N N . THR A 1 169 ? 2.251 12.549 11.915 1.00 92.88 169 THR A N 1
ATOM 1357 C CA . THR A 1 169 ? 0.835 12.157 12.114 1.00 92.88 169 THR A CA 1
ATOM 1358 C C . THR A 1 169 ? 0.047 12.067 10.799 1.00 92.88 169 THR A C 1
ATOM 1360 O O . THR A 1 169 ? -1.100 11.618 10.774 1.00 92.88 169 THR A O 1
ATOM 1363 N N . THR A 1 170 ? 0.650 12.506 9.691 1.00 93.19 170 THR A N 1
ATOM 1364 C CA . THR A 1 170 ? 0.074 12.445 8.345 1.00 93.19 170 THR A CA 1
ATOM 1365 C C . THR A 1 170 ? 1.101 11.969 7.322 1.00 93.19 170 THR A C 1
ATOM 1367 O O . THR A 1 170 ? 2.307 12.188 7.459 1.00 93.19 170 THR A O 1
ATOM 1370 N N . LEU A 1 171 ? 0.590 11.293 6.303 1.00 91.06 171 LEU A N 1
ATOM 1371 C CA . LEU A 1 171 ? 1.284 10.906 5.086 1.00 91.06 171 LEU A CA 1
ATOM 1372 C C . LEU A 1 171 ? 1.351 12.079 4.104 1.00 91.06 171 LEU A C 1
ATOM 1374 O O . LEU A 1 171 ? 0.632 13.068 4.241 1.00 91.06 171 LEU A O 1
ATOM 1378 N N . ASP A 1 172 ? 2.164 11.905 3.071 1.00 88.19 172 ASP A N 1
ATOM 1379 C CA . ASP A 1 172 ? 2.247 12.800 1.919 1.00 88.19 172 ASP A CA 1
ATOM 1380 C C . ASP A 1 172 ? 2.248 11.943 0.641 1.00 88.19 172 ASP A C 1
ATOM 1382 O O . ASP A 1 172 ? 3.250 11.819 -0.054 1.00 88.19 172 ASP A O 1
ATOM 1386 N N . VAL A 1 173 ? 1.153 11.193 0.450 1.00 87.44 173 VAL A N 1
ATOM 1387 C CA . VAL A 1 173 ? 1.020 10.146 -0.588 1.00 87.44 173 VAL A CA 1
ATOM 1388 C C . VAL A 1 173 ? -0.260 10.332 -1.402 1.00 87.44 173 VAL A C 1
ATOM 1390 O O . VAL A 1 173 ? -0.265 10.153 -2.618 1.00 87.44 173 VAL A O 1
ATOM 1393 N N . TRP A 1 174 ? -1.362 10.692 -0.749 1.00 89.31 174 TRP A N 1
ATOM 1394 C CA . TRP A 1 174 ? -2.668 10.867 -1.383 1.00 89.31 174 TRP A CA 1
ATOM 1395 C C . TRP A 1 174 ? -2.938 12.321 -1.733 1.00 89.31 174 TRP A C 1
ATOM 1397 O O . TRP A 1 174 ? -2.401 13.229 -1.094 1.00 89.31 174 TRP A O 1
ATOM 1407 N N . ASN A 1 175 ? -3.814 12.541 -2.713 1.00 86.12 175 ASN A N 1
ATOM 1408 C CA . ASN A 1 175 ? -4.127 13.877 -3.201 1.00 86.12 175 ASN A CA 1
ATOM 1409 C C . ASN A 1 175 ? -4.637 14.762 -2.052 1.00 86.12 175 ASN A C 1
ATOM 1411 O O . ASN A 1 175 ? -5.609 14.429 -1.361 1.00 86.12 175 ASN A O 1
ATOM 1415 N N . ASN A 1 176 ? -3.979 15.904 -1.854 1.00 76.88 176 ASN A N 1
ATOM 1416 C CA . ASN A 1 176 ? -4.452 16.937 -0.941 1.00 76.88 176 ASN A CA 1
ATOM 1417 C C . ASN A 1 176 ? -5.679 17.646 -1.530 1.00 76.88 176 ASN A C 1
ATOM 1419 O O . ASN A 1 176 ? -5.885 17.666 -2.744 1.00 76.88 176 ASN A O 1
ATOM 1423 N N . ARG A 1 177 ? -6.523 18.219 -0.665 1.00 62.88 177 ARG A N 1
ATOM 1424 C CA . ARG A 1 177 ? -7.699 18.970 -1.130 1.00 62.88 177 ARG A CA 1
ATOM 1425 C C . ARG A 1 177 ? -7.244 20.237 -1.854 1.00 62.88 177 ARG A C 1
ATOM 1427 O O . ARG A 1 177 ? -6.237 20.830 -1.475 1.00 62.88 177 ARG A O 1
ATOM 1434 N N . SER A 1 178 ? -8.035 20.717 -2.815 1.00 54.53 178 SER A N 1
ATOM 1435 C CA . SER A 1 178 ? -7.748 21.933 -3.603 1.00 54.53 178 SER A CA 1
ATOM 1436 C C . SER A 1 178 ? -7.527 23.202 -2.761 1.00 54.53 178 SER A C 1
ATOM 1438 O O . SER A 1 178 ? -7.005 24.188 -3.263 1.00 54.53 178 SER A O 1
ATOM 1440 N N . SER A 1 179 ? -7.902 23.180 -1.478 1.00 53.34 179 SER A N 1
ATOM 1441 C CA . SER A 1 179 ? -7.662 24.239 -0.492 1.00 53.34 179 SER A CA 1
ATOM 1442 C C . SER A 1 179 ? -6.290 24.173 0.206 1.00 53.34 179 SER A C 1
ATOM 1444 O O . SER A 1 179 ? -6.086 24.882 1.186 1.00 53.34 179 SER A O 1
ATOM 1446 N N . GLY A 1 180 ? -5.386 23.274 -0.204 1.00 55.03 180 GLY A N 1
ATOM 1447 C CA . GLY A 1 180 ? -4.065 23.082 0.418 1.00 55.03 180 GLY A CA 1
ATOM 1448 C C . GLY A 1 180 ? -4.085 22.395 1.792 1.00 55.03 180 GLY A C 1
ATOM 1449 O O . GLY A 1 180 ? -3.048 22.275 2.437 1.00 55.03 180 GLY A O 1
ATOM 1450 N N . LEU A 1 181 ? -5.252 21.935 2.257 1.00 56.97 181 LEU A N 1
ATOM 1451 C CA . LEU A 1 181 ? -5.389 21.260 3.547 1.00 56.97 181 LEU A CA 1
ATOM 1452 C C . LEU A 1 181 ? -5.055 19.766 3.414 1.00 56.97 181 LEU A C 1
ATOM 1454 O O . LEU A 1 181 ? -5.520 19.112 2.473 1.00 56.97 181 LEU A O 1
ATOM 1458 N N . SER A 1 182 ? -4.301 19.226 4.381 1.00 64.81 182 SER A N 1
ATOM 1459 C CA . SER A 1 182 ? -3.942 17.802 4.412 1.00 64.81 182 SER A CA 1
ATOM 1460 C C . SER A 1 182 ? -5.195 16.928 4.374 1.00 64.81 182 SER A C 1
ATOM 1462 O O . SER A 1 182 ? -6.145 17.111 5.144 1.00 64.81 182 SER A O 1
ATOM 1464 N N . SER A 1 183 ? -5.206 15.998 3.427 1.00 82.12 183 SER A N 1
ATOM 1465 C CA . SER A 1 183 ? -6.372 15.174 3.144 1.00 82.12 183 SER A CA 1
ATOM 1466 C C . SER A 1 183 ? -6.697 14.175 4.259 1.00 82.12 183 SER A C 1
ATOM 1468 O O . SER A 1 183 ? -5.805 13.620 4.900 1.00 82.12 183 SER A O 1
ATOM 1470 N N . SER A 1 184 ? -7.983 13.849 4.432 1.00 86.56 184 SER A N 1
ATOM 1471 C CA . SER A 1 184 ? -8.421 12.724 5.272 1.00 86.56 184 SER A CA 1
ATOM 1472 C C . SER A 1 184 ? -7.760 11.405 4.860 1.00 86.56 184 SER A C 1
ATOM 1474 O O . SER A 1 184 ? -7.428 10.613 5.738 1.00 86.56 184 SER A O 1
ATOM 1476 N N . CYS A 1 185 ? -7.490 11.212 3.562 1.00 90.44 185 CYS A N 1
ATOM 1477 C CA . CYS A 1 185 ? -6.785 10.038 3.043 1.00 90.44 185 CYS A CA 1
ATOM 1478 C C . CYS A 1 185 ? -5.362 9.867 3.610 1.00 90.44 185 CYS A C 1
ATOM 1480 O O . CYS A 1 185 ? -4.879 8.740 3.712 1.00 90.44 185 CYS A O 1
ATOM 1482 N N . ASN A 1 186 ? -4.704 10.972 3.985 1.00 92.88 186 ASN A N 1
ATOM 1483 C CA . ASN A 1 186 ? -3.334 11.004 4.498 1.00 92.88 186 ASN A CA 1
ATOM 1484 C C . ASN A 1 186 ? -3.249 10.851 6.030 1.00 92.88 186 ASN A C 1
ATOM 1486 O O . ASN A 1 186 ? -2.148 10.861 6.574 1.00 92.88 186 ASN A O 1
ATOM 1490 N N . LYS A 1 187 ? -4.360 10.716 6.766 1.00 92.31 187 LYS A N 1
ATOM 1491 C CA . LYS A 1 187 ? -4.309 10.582 8.233 1.00 92.31 187 LYS A CA 1
ATOM 1492 C C . LYS A 1 187 ? -3.745 9.225 8.664 1.00 92.31 187 LYS A C 1
ATOM 1494 O O . LYS A 1 187 ? -4.266 8.178 8.273 1.00 92.31 187 LYS A O 1
ATOM 1499 N N . ILE A 1 188 ? -2.738 9.253 9.536 1.00 92.94 188 ILE A N 1
ATOM 1500 C CA . ILE A 1 188 ? -2.237 8.069 10.242 1.00 92.94 188 ILE A CA 1
ATOM 1501 C C . ILE A 1 188 ? -3.076 7.924 11.514 1.00 92.94 188 ILE A C 1
ATOM 1503 O O . ILE A 1 188 ? -3.081 8.815 12.361 1.00 92.94 188 ILE A O 1
ATOM 1507 N N . HIS A 1 189 ? -3.836 6.836 11.626 1.00 91.44 189 HIS A N 1
ATOM 1508 C CA . HIS A 1 189 ? -4.688 6.568 12.783 1.00 91.44 189 HIS A CA 1
ATOM 1509 C C . HIS A 1 189 ? -4.890 5.060 12.976 1.00 91.44 189 HIS A C 1
ATOM 1511 O O . HIS A 1 189 ? -4.746 4.285 12.033 1.00 91.44 189 HIS A O 1
ATOM 1517 N N . GLY A 1 190 ? -5.269 4.657 14.190 1.00 92.62 190 GLY A N 1
ATOM 1518 C CA . GLY A 1 190 ? -5.501 3.261 14.548 1.00 92.62 190 GLY A CA 1
ATOM 1519 C C . GLY A 1 190 ? -4.283 2.586 15.171 1.00 92.62 190 GLY A C 1
ATOM 1520 O O . GLY A 1 190 ? -3.367 3.245 15.670 1.00 92.62 190 GLY A O 1
ATOM 1521 N N . THR A 1 191 ? -4.296 1.257 15.155 1.00 92.06 191 THR A N 1
ATOM 1522 C CA . THR A 1 191 ? -3.131 0.438 15.504 1.00 92.06 191 THR A CA 1
ATOM 1523 C C . THR A 1 191 ? -2.436 -0.046 14.235 1.00 92.06 191 THR A C 1
ATOM 1525 O O . THR A 1 191 ? -2.869 0.224 13.114 1.00 92.06 191 THR A O 1
ATOM 1528 N N . ASP A 1 192 ? -1.351 -0.792 14.395 1.00 88.12 192 ASP A N 1
ATOM 1529 C CA . ASP A 1 192 ? -0.651 -1.442 13.287 1.00 88.12 192 ASP A CA 1
ATOM 1530 C C . ASP A 1 192 ? -1.243 -2.823 12.913 1.00 88.12 192 ASP A C 1
ATOM 1532 O O . ASP A 1 192 ? -0.627 -3.602 12.178 1.00 88.12 192 ASP A O 1
ATOM 1536 N N . GLY A 1 193 ? -2.412 -3.137 13.485 1.00 88.00 193 GLY A N 1
ATOM 1537 C CA . GLY A 1 193 ? -3.168 -4.375 13.339 1.00 88.00 193 GLY A CA 1
ATOM 1538 C C . GLY A 1 193 ? -2.715 -5.552 14.215 1.00 88.00 193 GLY A C 1
ATOM 1539 O O . GLY A 1 193 ? -3.443 -6.540 14.273 1.00 88.00 193 GLY A O 1
ATOM 1540 N N . SER A 1 194 ? -1.538 -5.509 14.864 1.00 81.19 194 SER A N 1
ATOM 1541 C CA . SER A 1 194 ? -1.005 -6.657 15.645 1.00 81.19 194 SER A CA 1
ATOM 1542 C C . SER A 1 194 ? -1.589 -6.791 17.037 1.00 81.19 194 SER A C 1
ATOM 1544 O O . SER A 1 194 ? -1.658 -7.888 17.587 1.00 81.19 194 SER A O 1
ATOM 1546 N N . GLY A 1 195 ? -2.039 -5.674 17.584 1.00 86.12 195 GLY A N 1
ATOM 1547 C CA . GLY A 1 195 ? -2.744 -5.610 18.841 1.00 86.12 195 GLY A CA 1
ATOM 1548 C C . GLY A 1 195 ? -3.753 -4.479 18.807 1.00 86.12 195 GLY A C 1
ATOM 1549 O O . GLY A 1 195 ? -3.706 -3.585 17.958 1.00 86.12 195 GLY A O 1
ATOM 1550 N N . TYR A 1 196 ? -4.664 -4.532 19.765 1.00 90.25 196 TYR A N 1
ATOM 1551 C CA . TYR A 1 196 ? -5.644 -3.495 20.026 1.00 90.25 196 TYR A CA 1
ATOM 1552 C C . TYR A 1 196 ? -5.708 -3.269 21.540 1.00 90.25 196 TYR A C 1
ATOM 1554 O O . TYR A 1 196 ? -5.394 -4.193 22.297 1.00 90.25 196 TYR A O 1
ATOM 1562 N N . PRO A 1 197 ? -6.122 -2.074 21.992 1.00 91.50 197 PRO A N 1
ATOM 1563 C CA . PRO A 1 197 ? -6.412 -1.829 23.399 1.00 91.50 197 PRO A CA 1
ATOM 1564 C C . PRO A 1 197 ? -7.330 -2.912 24.008 1.00 91.50 197 PRO A C 1
ATOM 1566 O O . PRO A 1 197 ? -8.200 -3.427 23.300 1.00 91.50 197 PRO A O 1
ATOM 1569 N N . PRO A 1 198 ? -7.167 -3.265 25.295 1.00 89.00 198 PRO A N 1
ATOM 1570 C CA . PRO A 1 198 ? -7.956 -4.299 25.968 1.00 89.00 198 PRO A CA 1
ATOM 1571 C C . PRO A 1 198 ? -9.425 -3.895 26.209 1.00 89.00 198 PRO A C 1
ATOM 1573 O O . PRO A 1 198 ? -9.840 -2.767 25.948 1.00 89.00 198 PRO A O 1
ATOM 1576 N N . PHE A 1 199 ? -10.214 -4.838 26.742 1.00 84.69 199 PHE A N 1
ATOM 1577 C CA . PHE A 1 199 ? -11.595 -4.633 27.221 1.00 84.69 199 PHE A CA 1
ATOM 1578 C C . PHE A 1 199 ? -12.594 -4.129 26.152 1.00 84.69 199 PHE A C 1
ATOM 1580 O O . PHE A 1 199 ? -13.429 -3.263 26.407 1.00 84.69 199 PHE A O 1
ATOM 1587 N N . ARG A 1 200 ? -12.526 -4.688 24.934 1.00 72.75 200 ARG A N 1
ATOM 1588 C CA . ARG A 1 200 ? -13.288 -4.246 23.744 1.00 72.75 200 ARG A CA 1
ATOM 1589 C C . ARG A 1 200 ? -14.756 -4.694 23.681 1.00 72.75 200 ARG A C 1
ATOM 1591 O O . ARG A 1 200 ? -15.230 -5.161 22.648 1.00 72.75 200 ARG A O 1
ATOM 1598 N N . THR A 1 201 ? -15.498 -4.528 24.768 1.00 77.31 201 THR A N 1
ATOM 1599 C CA . THR A 1 201 ? -16.958 -4.715 24.769 1.00 77.31 201 THR A CA 1
ATOM 1600 C C . THR A 1 201 ? -17.634 -3.599 23.964 1.00 77.31 201 THR A C 1
ATOM 1602 O O . THR A 1 201 ? -17.393 -2.426 24.233 1.00 77.31 201 THR A O 1
ATOM 1605 N N . GLY A 1 202 ? -18.478 -3.948 22.986 1.00 79.62 202 GLY A N 1
ATOM 1606 C CA . GLY A 1 202 ? -19.271 -2.975 22.214 1.00 79.62 202 GLY A CA 1
ATOM 1607 C C . GLY A 1 202 ? -18.514 -2.168 21.147 1.00 79.62 202 GLY A C 1
ATOM 1608 O O . GLY A 1 202 ? -19.041 -1.172 20.662 1.00 79.62 202 GLY A O 1
ATOM 1609 N N . VAL A 1 203 ? -17.294 -2.563 20.767 1.00 86.19 203 VAL A N 1
ATOM 1610 C CA . VAL A 1 203 ? -16.542 -1.888 19.694 1.00 86.19 203 VAL A CA 1
ATOM 1611 C C . VAL A 1 203 ? -16.942 -2.458 18.330 1.00 86.19 203 VAL A C 1
ATOM 1613 O O . VAL A 1 203 ? -16.566 -3.570 17.980 1.00 86.19 203 VAL A O 1
ATOM 1616 N N . GLU A 1 204 ? -17.702 -1.694 17.543 1.00 91.25 204 GLU A N 1
ATOM 1617 C CA . GLU A 1 204 ? -18.170 -2.135 16.217 1.00 91.25 204 GLU A CA 1
ATOM 1618 C C . GLU A 1 204 ? -17.129 -1.970 15.103 1.00 91.25 204 GLU A C 1
ATOM 1620 O O . GLU A 1 204 ? -17.164 -2.699 14.112 1.00 91.25 204 GLU A O 1
ATOM 1625 N N . ARG A 1 205 ? -16.205 -1.012 15.241 1.00 92.25 205 ARG A N 1
ATOM 1626 C CA . ARG A 1 205 ? -15.160 -0.715 14.252 1.00 92.25 205 ARG A CA 1
ATOM 1627 C C . ARG A 1 205 ? -13.808 -0.506 14.917 1.00 92.25 205 ARG A C 1
ATOM 1629 O O . ARG A 1 205 ? -13.713 0.116 15.973 1.00 92.25 205 ARG A O 1
ATOM 1636 N N . MET A 1 206 ? -12.760 -0.995 14.265 1.00 92.12 206 MET A N 1
ATOM 1637 C CA . MET A 1 206 ? -11.367 -0.733 14.620 1.00 92.12 206 MET A CA 1
ATOM 1638 C C . MET A 1 206 ? -10.596 -0.306 13.376 1.00 92.12 206 MET A C 1
ATOM 1640 O O . MET A 1 206 ? -10.988 -0.617 12.256 1.00 92.12 206 MET A O 1
ATOM 1644 N N . THR A 1 207 ? -9.492 0.400 13.582 1.00 93.19 207 THR A N 1
ATOM 1645 C CA . THR A 1 207 ? -8.759 1.075 12.513 1.00 93.19 207 THR A CA 1
ATOM 1646 C C . THR A 1 207 ? -7.323 0.559 12.464 1.00 93.19 207 THR A C 1
ATOM 1648 O O . THR A 1 207 ? -6.674 0.452 13.508 1.00 93.19 207 THR A O 1
ATOM 1651 N N . ILE A 1 208 ? -6.834 0.242 11.264 1.00 93.25 208 ILE A N 1
ATOM 1652 C CA . ILE A 1 208 ? -5.472 -0.229 10.991 1.00 93.25 208 ILE A CA 1
ATOM 1653 C C . ILE A 1 208 ? -4.778 0.778 10.079 1.00 93.25 208 ILE A C 1
ATOM 1655 O O . ILE A 1 208 ? -5.280 1.073 8.995 1.00 93.25 208 ILE A O 1
ATOM 1659 N N . PHE A 1 209 ? -3.586 1.229 10.456 1.00 93.31 209 PHE A N 1
ATOM 1660 C CA . PHE A 1 209 ? -2.654 1.856 9.522 1.00 93.31 209 PHE A CA 1
ATOM 1661 C C . PHE A 1 209 ? -1.684 0.806 8.964 1.00 93.31 209 PHE A C 1
ATOM 1663 O O . PHE A 1 209 ? -1.055 0.064 9.722 1.00 93.31 209 PHE A O 1
ATOM 1670 N N . SER A 1 210 ? -1.548 0.748 7.636 1.00 90.19 210 SER A N 1
ATOM 1671 C CA . SER A 1 210 ? -0.568 -0.102 6.954 1.00 90.19 210 SER A CA 1
ATOM 1672 C C . SER A 1 210 ? 0.293 0.720 6.000 1.00 90.19 210 SER A C 1
ATOM 1674 O O . SER A 1 210 ? -0.197 1.458 5.140 1.00 90.19 210 SER A O 1
ATOM 1676 N N . THR A 1 211 ? 1.602 0.548 6.155 1.00 88.88 211 THR A N 1
ATOM 1677 C CA . THR A 1 211 ? 2.652 1.139 5.323 1.00 88.88 211 THR A CA 1
ATOM 1678 C C . THR A 1 211 ? 2.723 0.503 3.935 1.00 88.88 211 THR A C 1
ATOM 1680 O O . THR A 1 211 ? 3.091 1.185 2.987 1.00 88.88 211 THR A O 1
ATOM 1683 N N . ASP A 1 212 ? 2.308 -0.760 3.789 1.00 84.12 212 ASP A N 1
ATOM 1684 C CA . ASP A 1 212 ? 2.324 -1.515 2.523 1.00 84.12 212 ASP A CA 1
ATOM 1685 C C . ASP A 1 212 ? 1.338 -0.976 1.480 1.00 84.12 212 ASP A C 1
ATOM 1687 O O . ASP A 1 212 ? 1.575 -1.068 0.279 1.00 84.12 212 ASP A O 1
ATOM 1691 N N . ILE A 1 213 ? 0.225 -0.411 1.954 1.00 87.69 213 ILE A N 1
ATOM 1692 C CA . ILE A 1 213 ? -0.800 0.264 1.142 1.00 87.69 213 ILE A CA 1
ATOM 1693 C C . ILE A 1 213 ? -0.793 1.785 1.357 1.00 87.69 213 ILE A C 1
ATOM 1695 O O . ILE A 1 213 ? -1.689 2.475 0.878 1.00 87.69 213 ILE A O 1
ATOM 1699 N N . CYS A 1 214 ? 0.185 2.297 2.114 1.00 89.69 214 CYS A N 1
ATOM 1700 C CA . CYS A 1 214 ? 0.317 3.691 2.535 1.00 89.69 214 CYS A CA 1
ATOM 1701 C C . CYS A 1 214 ? -1.004 4.335 2.985 1.00 89.69 214 CYS A C 1
ATOM 1703 O O . CYS A 1 214 ? -1.292 5.463 2.598 1.00 89.69 214 CYS A O 1
ATOM 1705 N N . ARG A 1 215 ? -1.856 3.650 3.756 1.00 91.38 215 ARG A N 1
ATOM 1706 C CA . ARG A 1 215 ? -3.112 4.250 4.236 1.00 91.38 215 ARG A CA 1
ATOM 1707 C C . ARG A 1 215 ? -3.662 3.582 5.482 1.00 91.38 215 ARG A C 1
ATOM 1709 O O . ARG A 1 215 ? -3.275 2.482 5.872 1.00 91.38 215 ARG A O 1
ATOM 1716 N N . THR A 1 216 ? -4.630 4.277 6.055 1.00 91.69 216 THR A N 1
ATOM 1717 C CA . THR A 1 216 ? -5.518 3.766 7.088 1.00 91.69 216 THR A CA 1
ATOM 1718 C C . THR A 1 216 ? -6.732 3.067 6.448 1.00 91.69 216 THR A C 1
ATOM 1720 O O . THR A 1 216 ? -7.241 3.507 5.407 1.00 91.69 216 THR A O 1
ATOM 1723 N N . VAL A 1 217 ? -7.172 1.961 7.051 1.00 91.75 217 VAL A N 1
ATOM 1724 C CA . VAL A 1 217 ? -8.349 1.154 6.678 1.00 91.75 217 VAL A CA 1
ATOM 1725 C C . VAL A 1 217 ?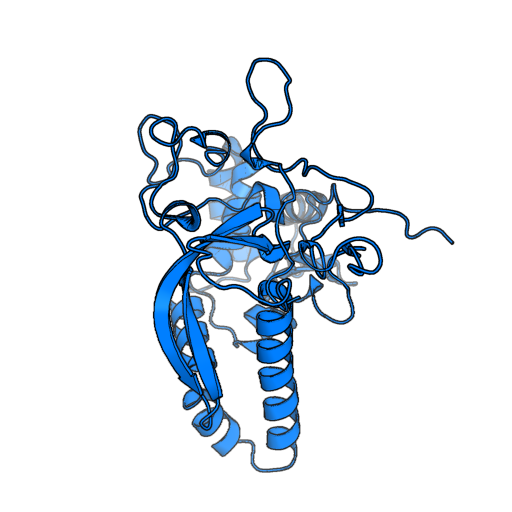 -9.109 0.745 7.937 1.00 91.75 217 VAL A C 1
ATOM 1727 O O . VAL A 1 217 ? -8.495 0.561 8.988 1.00 91.75 217 VAL A O 1
ATOM 1730 N N . ASP A 1 218 ? -10.425 0.567 7.838 1.00 92.38 218 ASP A N 1
ATOM 1731 C CA . ASP A 1 218 ? -11.226 0.087 8.966 1.00 92.38 218 ASP A CA 1
ATOM 1732 C C . ASP A 1 218 ? -11.595 -1.391 8.818 1.00 92.38 218 ASP A C 1
ATOM 1734 O O . ASP A 1 218 ? -11.740 -1.929 7.717 1.00 92.38 218 ASP A O 1
ATOM 1738 N N . ILE A 1 219 ? -11.770 -2.042 9.962 1.00 92.88 219 ILE A N 1
ATOM 1739 C CA . ILE A 1 219 ? -12.334 -3.379 10.101 1.00 92.88 219 ILE A CA 1
ATOM 1740 C C . ILE A 1 219 ? -13.595 -3.292 10.966 1.00 92.88 219 ILE A C 1
ATOM 1742 O O . ILE A 1 219 ? -13.617 -2.597 11.984 1.00 92.88 219 ILE A O 1
ATOM 1746 N N . LYS A 1 220 ? -14.655 -3.990 10.561 1.00 94.31 220 LYS A N 1
ATOM 1747 C CA . LYS A 1 220 ? -15.961 -4.020 11.234 1.00 94.31 220 LYS A CA 1
ATOM 1748 C C . LYS A 1 220 ? -16.195 -5.349 11.935 1.00 94.31 220 LYS A C 1
ATOM 1750 O O . LYS A 1 220 ? -15.791 -6.396 11.431 1.00 94.31 220 LYS A O 1
ATOM 1755 N N . LEU A 1 221 ? -16.862 -5.307 13.082 1.00 94.19 221 LEU A N 1
ATOM 1756 C CA . LEU A 1 221 ? -17.321 -6.492 13.793 1.00 94.19 221 LEU A CA 1
ATOM 1757 C C . LEU A 1 221 ? -18.356 -7.236 12.935 1.00 94.19 221 LEU A C 1
ATOM 1759 O O . LEU A 1 221 ? -19.291 -6.634 12.413 1.00 94.19 221 LEU A O 1
ATOM 1763 N N . THR A 1 222 ? -18.188 -8.550 12.801 1.00 94.50 222 THR A N 1
ATOM 1764 C CA . THR A 1 222 ? -19.098 -9.429 12.039 1.00 94.50 222 THR A CA 1
ATOM 1765 C C . THR A 1 222 ? -19.770 -10.490 12.905 1.00 94.50 222 THR A C 1
ATOM 1767 O O . THR A 1 222 ? -20.826 -10.998 12.538 1.00 94.50 222 THR A O 1
ATOM 1770 N N . GLY A 1 223 ? -19.203 -10.803 14.072 1.00 92.50 223 GLY A N 1
ATOM 1771 C CA . GLY A 1 223 ? -19.802 -11.720 15.036 1.00 92.50 223 GLY A CA 1
ATOM 1772 C C . GLY A 1 223 ? -18.819 -12.200 16.100 1.00 92.50 223 GLY A C 1
ATOM 1773 O O . GLY A 1 223 ? -17.661 -11.776 16.149 1.00 92.50 223 GLY A O 1
ATOM 1774 N N . SER A 1 224 ? -19.284 -13.110 16.950 1.00 93.19 224 SER A N 1
ATOM 1775 C CA . SER A 1 224 ? -18.431 -13.899 17.836 1.00 93.19 224 SER A CA 1
ATOM 1776 C C . SER A 1 224 ? -17.748 -15.044 17.077 1.00 93.19 224 SER A C 1
ATOM 1778 O O . SER A 1 224 ? -18.186 -15.473 16.011 1.00 93.19 224 SER A O 1
ATOM 1780 N N . SER A 1 225 ? -16.645 -15.533 17.633 1.00 93.25 225 SER A N 1
ATOM 1781 C CA . SER A 1 225 ? -15.885 -16.687 17.150 1.00 93.25 225 SER A CA 1
ATOM 1782 C C . SER A 1 225 ? -15.194 -17.360 18.340 1.00 93.25 225 SER A C 1
ATOM 1784 O O . SER A 1 225 ? -15.232 -16.858 19.464 1.00 93.25 225 SER A O 1
ATOM 1786 N N . SER A 1 226 ? -14.505 -18.467 18.101 1.00 94.62 226 SER A N 1
ATOM 1787 C CA . SER A 1 226 ? -13.487 -18.988 19.012 1.00 94.62 226 SER A CA 1
ATOM 1788 C C . SER A 1 226 ? -12.256 -19.450 18.233 1.00 94.62 226 SER A C 1
ATOM 1790 O O . SER A 1 226 ? -12.321 -19.649 17.018 1.00 94.62 226 SER A O 1
ATOM 1792 N N . TYR A 1 227 ? -11.128 -19.576 18.927 1.00 91.25 227 TYR A N 1
ATOM 1793 C CA . TYR A 1 227 ? -9.898 -20.179 18.414 1.00 91.25 227 TYR A CA 1
ATOM 1794 C C . TYR A 1 227 ? -9.219 -20.929 19.562 1.00 91.25 227 TYR A C 1
ATOM 1796 O O . TYR A 1 227 ? -9.011 -20.341 20.619 1.00 91.25 227 TYR A O 1
ATOM 1804 N N . GLU A 1 228 ? -8.937 -22.225 19.395 1.00 95.44 228 GLU A N 1
ATOM 1805 C CA . GLU A 1 228 ? -8.355 -23.089 20.446 1.00 95.44 228 GLU A CA 1
ATOM 1806 C C . GLU A 1 228 ? -9.068 -22.976 21.814 1.00 95.44 228 GLU A C 1
ATOM 1808 O O . GLU A 1 228 ? -8.451 -22.875 22.872 1.00 95.44 228 GLU A O 1
ATOM 1813 N N . GLY A 1 229 ? -10.406 -22.923 21.794 1.00 94.31 229 GLY A N 1
ATOM 1814 C CA . GLY A 1 229 ? -11.241 -22.766 22.994 1.00 94.31 229 GLY A CA 1
ATOM 1815 C C . GLY A 1 229 ? -11.299 -21.346 23.579 1.00 94.31 229 GLY A C 1
ATOM 1816 O O . GLY A 1 229 ? -12.130 -21.090 24.449 1.00 94.31 229 GLY A O 1
ATOM 1817 N N . ILE A 1 230 ? -10.491 -20.404 23.085 1.00 94.50 230 ILE A N 1
ATOM 1818 C CA . ILE A 1 230 ? -10.493 -19.002 23.516 1.00 94.50 230 ILE A CA 1
ATOM 1819 C C . ILE A 1 230 ? -11.639 -18.254 22.808 1.00 94.50 230 ILE A C 1
ATOM 1821 O O . ILE A 1 230 ? -11.683 -18.255 21.572 1.00 94.50 230 ILE A O 1
ATOM 1825 N N . PRO A 1 231 ? -12.566 -17.598 23.537 1.00 92.88 231 PRO A N 1
ATOM 1826 C CA . PRO A 1 231 ? -13.594 -16.749 22.937 1.00 92.88 231 PRO A CA 1
ATOM 1827 C C . PRO A 1 231 ? -12.981 -15.547 22.213 1.00 92.88 231 PRO A C 1
ATOM 1829 O O . PRO A 1 231 ? -12.107 -14.865 22.747 1.00 92.88 231 PRO A O 1
ATOM 1832 N N . ALA A 1 232 ? -13.466 -15.262 21.008 1.00 92.25 232 ALA A N 1
ATOM 1833 C CA . ALA A 1 232 ? -12.949 -14.213 20.140 1.00 92.25 232 ALA A CA 1
ATOM 1834 C C . ALA A 1 232 ? -14.080 -13.409 19.480 1.00 92.25 232 ALA A C 1
ATOM 1836 O O . ALA A 1 232 ? -15.238 -13.829 19.428 1.00 92.25 232 ALA A O 1
ATOM 1837 N N . LEU A 1 233 ? -13.725 -12.251 18.927 1.00 91.56 233 LEU A N 1
ATOM 1838 C CA . LEU A 1 233 ? -14.590 -11.449 18.064 1.00 91.56 233 LEU A CA 1
ATOM 1839 C C . LEU A 1 233 ? -14.014 -11.459 16.648 1.00 91.56 233 LEU A C 1
ATOM 1841 O O . LEU A 1 233 ? -12.818 -11.231 16.461 1.00 91.56 233 LEU A O 1
ATOM 1845 N N . ARG A 1 234 ? -14.859 -11.724 15.651 1.00 92.75 234 ARG A N 1
ATOM 1846 C CA . ARG A 1 234 ? -14.472 -11.743 14.240 1.00 92.75 234 ARG A CA 1
ATOM 1847 C C . ARG A 1 234 ? -14.661 -10.355 13.643 1.00 92.75 234 ARG A C 1
ATOM 1849 O O . ARG A 1 234 ? -15.790 -9.877 13.528 1.00 92.75 234 ARG A O 1
ATOM 1856 N N . TYR A 1 235 ? -13.564 -9.744 13.216 1.00 92.81 235 TYR A N 1
ATOM 1857 C CA . TYR A 1 235 ? -13.584 -8.504 12.448 1.00 92.81 235 TYR A CA 1
ATOM 1858 C C . TYR A 1 235 ? -13.193 -8.781 10.997 1.00 92.81 235 TYR A C 1
ATOM 1860 O O . TYR A 1 235 ? -12.296 -9.581 10.738 1.00 92.81 235 TYR A O 1
ATOM 1868 N N . GLU A 1 236 ? -13.851 -8.106 10.061 1.00 91.75 236 GLU A N 1
ATOM 1869 C CA . GLU A 1 236 ? -13.565 -8.191 8.626 1.00 91.75 236 GLU A CA 1
ATOM 1870 C C . GLU A 1 236 ? -13.334 -6.797 8.048 1.00 91.75 236 GLU A C 1
ATOM 1872 O O . GLU A 1 236 ? -13.789 -5.803 8.611 1.00 91.75 236 GLU A O 1
ATOM 1877 N N . ILE A 1 237 ? -12.611 -6.712 6.930 1.00 90.38 237 ILE A N 1
ATOM 1878 C CA . ILE A 1 237 ? -12.286 -5.431 6.296 1.00 90.38 237 ILE A CA 1
ATOM 1879 C C . ILE A 1 237 ? -13.573 -4.718 5.871 1.00 90.38 237 ILE A C 1
ATOM 1881 O O . ILE A 1 237 ? -14.449 -5.313 5.239 1.00 90.38 237 ILE A O 1
ATOM 1885 N N . ASP A 1 238 ? -13.694 -3.442 6.231 1.00 88.69 238 ASP A N 1
ATOM 1886 C CA . ASP A 1 238 ? -14.859 -2.651 5.870 1.00 88.69 238 ASP A CA 1
ATOM 1887 C C . ASP A 1 238 ? -14.800 -2.187 4.405 1.00 88.69 238 ASP A C 1
ATOM 1889 O O . ASP A 1 238 ? -13.760 -2.176 3.739 1.00 88.69 238 ASP A O 1
ATOM 1893 N N . ASN A 1 239 ? -15.952 -1.792 3.873 1.00 86.12 239 ASN A N 1
ATOM 1894 C CA . ASN A 1 239 ? -16.114 -1.470 2.461 1.00 86.12 239 ASN A CA 1
ATOM 1895 C C . ASN A 1 239 ? -15.212 -0.296 2.017 1.00 86.12 239 ASN A C 1
ATOM 1897 O O . ASN A 1 239 ? -14.816 -0.235 0.848 1.00 86.12 239 ASN A O 1
ATOM 1901 N N . ASN A 1 240 ? -14.833 0.588 2.950 1.00 80.50 240 ASN A N 1
ATOM 1902 C CA . ASN A 1 240 ? -13.984 1.763 2.725 1.00 80.50 240 ASN A CA 1
ATOM 1903 C C . ASN A 1 240 ? -12.535 1.450 2.297 1.00 80.50 240 ASN A C 1
ATOM 1905 O O . ASN A 1 240 ? -11.804 2.366 1.907 1.00 80.50 240 ASN A O 1
ATOM 1909 N N . PHE A 1 241 ? -12.115 0.179 2.325 1.00 85.31 241 PHE A N 1
ATOM 1910 C CA . PHE A 1 241 ? -10.811 -0.229 1.805 1.00 85.31 241 PHE A CA 1
ATOM 1911 C C . PHE A 1 241 ? -10.744 -0.149 0.271 1.00 85.31 241 PHE A C 1
ATOM 1913 O O . PHE A 1 241 ? -9.897 0.573 -0.249 1.00 85.31 241 PHE A O 1
ATOM 1920 N N . LEU A 1 242 ? -11.633 -0.859 -0.441 1.00 86.00 242 LEU A N 1
ATOM 1921 C CA . LEU A 1 242 ? -11.605 -0.995 -1.913 1.00 86.00 242 LEU A CA 1
ATOM 1922 C C . LEU A 1 242 ? -12.970 -0.832 -2.611 1.00 86.00 242 LEU A C 1
ATOM 1924 O O . LEU A 1 242 ? -13.014 -0.656 -3.827 1.00 86.00 242 LEU A O 1
ATOM 1928 N N . HIS A 1 243 ? -14.093 -0.931 -1.896 1.00 85.62 243 HIS A N 1
ATOM 1929 C CA . HIS A 1 243 ? -15.435 -0.911 -2.503 1.00 85.62 243 HIS A CA 1
ATOM 1930 C C . HIS A 1 243 ? -16.072 0.481 -2.485 1.00 85.62 243 HIS A C 1
ATOM 1932 O O . HIS A 1 243 ? -16.858 0.818 -3.374 1.00 85.62 243 HIS A O 1
ATOM 1938 N N . GLU A 1 244 ? -15.729 1.278 -1.479 1.00 89.06 244 GLU A N 1
ATOM 1939 C CA . GLU A 1 244 ? -16.274 2.607 -1.227 1.00 89.06 244 GLU A CA 1
ATOM 1940 C C . GLU A 1 244 ? -15.161 3.653 -1.362 1.00 89.06 244 GLU A C 1
ATOM 1942 O O . GLU A 1 244 ? -14.693 4.226 -0.380 1.00 89.06 244 GLU A O 1
ATOM 1947 N N . ILE A 1 245 ? -14.702 3.853 -2.605 1.00 88.81 245 ILE A N 1
ATOM 1948 C CA . ILE A 1 245 ? -13.754 4.908 -2.991 1.00 88.81 245 ILE A CA 1
ATOM 1949 C C . ILE A 1 245 ? -14.394 5.840 -4.029 1.00 88.81 245 ILE A C 1
ATOM 1951 O O . ILE A 1 245 ? -14.826 5.396 -5.104 1.00 88.81 245 ILE A O 1
ATOM 1955 N N . GLY A 1 246 ? -14.424 7.131 -3.701 1.00 87.12 246 GLY A N 1
ATOM 1956 C CA . GLY A 1 246 ? -14.879 8.215 -4.563 1.00 87.12 246 GLY A CA 1
ATOM 1957 C C . GLY A 1 246 ? -15.440 9.424 -3.797 1.00 87.12 246 GLY A C 1
ATOM 1958 O O . GLY A 1 246 ? -15.557 9.392 -2.567 1.00 87.12 246 GLY A O 1
ATOM 1959 N N . PRO A 1 247 ? -15.814 10.502 -4.510 1.00 86.25 247 PRO A N 1
ATOM 1960 C CA . PRO A 1 247 ? -16.441 11.687 -3.921 1.00 86.25 247 PRO A CA 1
ATOM 1961 C C . PRO A 1 247 ? -17.755 11.351 -3.209 1.00 86.25 247 PRO A C 1
ATOM 1963 O O . PRO A 1 247 ? -18.083 11.982 -2.209 1.00 86.25 247 PRO A O 1
ATOM 1966 N N . GLU A 1 248 ? -18.465 10.309 -3.656 1.00 87.31 248 GLU A N 1
ATOM 1967 C CA . GLU A 1 248 ? -19.677 9.797 -3.011 1.00 87.31 248 GLU A CA 1
ATOM 1968 C C . GLU A 1 248 ? -19.441 9.261 -1.578 1.00 87.31 248 GLU A C 1
ATOM 1970 O O . GLU A 1 248 ? -20.392 9.130 -0.811 1.00 87.31 248 GLU A O 1
ATOM 1975 N N . TYR A 1 249 ? -18.180 9.013 -1.199 1.00 88.19 249 TYR A N 1
ATOM 1976 C CA . TYR A 1 249 ? -17.750 8.561 0.132 1.00 88.19 249 TYR A CA 1
ATOM 1977 C C . TYR A 1 249 ? -16.807 9.561 0.839 1.00 88.19 249 TYR A C 1
ATOM 1979 O O . TYR A 1 249 ? -16.273 9.262 1.907 1.00 88.19 249 TYR A O 1
ATOM 1987 N N . GLY A 1 250 ? -16.575 10.749 0.261 1.00 86.81 250 GLY A N 1
ATOM 1988 C CA . GLY A 1 250 ? -15.697 11.784 0.831 1.00 86.81 250 GLY A CA 1
ATOM 1989 C C . GLY A 1 250 ? -14.206 11.410 0.903 1.00 86.81 250 GLY A C 1
ATOM 1990 O O . GLY A 1 250 ? -13.471 11.962 1.731 1.00 86.81 250 GLY A O 1
ATOM 1991 N N . ASN A 1 251 ? -13.772 10.454 0.074 1.00 88.94 251 ASN A N 1
ATOM 1992 C CA . ASN A 1 251 ? -12.406 9.924 0.016 1.00 88.94 251 ASN A CA 1
ATOM 1993 C C . ASN A 1 251 ? -11.846 9.863 -1.426 1.00 88.94 251 ASN A C 1
ATOM 1995 O O . ASN A 1 251 ? -10.958 9.067 -1.734 1.00 88.94 251 ASN A O 1
ATOM 1999 N N . ASP A 1 252 ? -12.330 10.756 -2.292 1.00 88.50 252 ASP A N 1
ATOM 2000 C CA . ASP A 1 252 ? -11.853 11.031 -3.658 1.00 88.50 252 ASP A CA 1
ATOM 2001 C C . ASP A 1 252 ? -10.346 11.322 -3.747 1.00 88.50 252 ASP A C 1
ATOM 2003 O O . ASP A 1 252 ? -9.723 11.119 -4.783 1.00 88.50 252 ASP A O 1
ATOM 2007 N N . CYS A 1 253 ? -9.726 11.706 -2.637 1.00 89.06 253 CYS A N 1
ATOM 2008 C CA . CYS A 1 253 ? -8.282 11.844 -2.495 1.00 89.06 253 CYS A CA 1
ATOM 2009 C C . CYS A 1 253 ? -7.463 10.561 -2.763 1.00 89.06 253 CYS A C 1
ATOM 2011 O O . CYS A 1 253 ? -6.265 10.662 -3.030 1.00 89.06 253 CYS A O 1
ATOM 2013 N N . TYR A 1 254 ? -8.084 9.374 -2.740 1.00 88.75 254 TYR A N 1
ATOM 2014 C CA . TYR A 1 254 ? -7.467 8.119 -3.198 1.00 88.75 254 TYR A CA 1
ATOM 2015 C C . TYR A 1 254 ? -7.446 7.976 -4.736 1.00 88.75 254 TYR A C 1
ATOM 2017 O O . TYR A 1 254 ? -6.809 7.067 -5.267 1.00 88.75 254 TYR A O 1
ATOM 2025 N N . CYS A 1 255 ? -8.129 8.855 -5.473 1.00 88.25 255 CYS A N 1
ATOM 2026 C CA . CYS A 1 255 ? -8.268 8.794 -6.926 1.00 88.25 255 CYS A CA 1
ATOM 2027 C C . CYS A 1 255 ? -7.157 9.603 -7.608 1.00 88.25 255 CYS A C 1
ATOM 2029 O O . CYS A 1 255 ? -7.340 10.752 -8.004 1.00 88.25 255 CYS A O 1
ATOM 2031 N N . VAL A 1 256 ? -5.973 8.994 -7.714 1.00 81.62 256 VAL A N 1
ATOM 2032 C CA . VAL A 1 256 ? -4.755 9.659 -8.218 1.00 81.62 256 VAL A CA 1
ATOM 2033 C C . VAL A 1 256 ? -4.717 9.835 -9.742 1.00 81.62 256 VAL A C 1
ATOM 2035 O O . VAL A 1 256 ? -3.966 10.674 -10.225 1.00 81.62 256 VAL A O 1
ATOM 2038 N N . ASN A 1 257 ? -5.533 9.080 -10.492 1.00 76.75 257 ASN A N 1
ATOM 2039 C CA . ASN A 1 257 ? -5.688 9.163 -11.953 1.00 76.75 257 ASN A CA 1
ATOM 2040 C C . ASN A 1 257 ? -4.365 9.127 -12.760 1.00 76.75 257 ASN A C 1
ATOM 2042 O O . ASN A 1 257 ? -4.282 9.708 -13.841 1.00 76.75 257 ASN A O 1
ATOM 2046 N N . LYS A 1 258 ? -3.325 8.452 -12.244 1.00 72.38 258 LYS A N 1
ATOM 2047 C CA . LYS A 1 258 ? -2.006 8.377 -12.897 1.00 72.38 258 LYS A CA 1
ATOM 2048 C C . LYS A 1 258 ? -1.928 7.352 -14.025 1.00 72.38 258 LYS A C 1
ATOM 2050 O O . LYS A 1 258 ? -1.177 7.562 -14.964 1.00 72.38 258 LYS A O 1
ATOM 2055 N N . ILE A 1 259 ? -2.688 6.257 -13.965 1.00 68.25 259 ILE A N 1
ATOM 2056 C CA . ILE A 1 259 ? -2.586 5.177 -14.961 1.00 68.25 259 ILE A CA 1
ATOM 2057 C C . ILE A 1 259 ? -3.342 5.563 -16.251 1.00 68.25 259 ILE A C 1
ATOM 2059 O O . ILE A 1 259 ? -4.581 5.542 -16.252 1.00 68.25 259 ILE A O 1
ATOM 2063 N N . PRO A 1 260 ? -2.663 5.877 -17.374 1.00 58.81 260 PRO A N 1
ATOM 2064 C CA . PRO A 1 260 ? -3.337 6.357 -18.576 1.00 58.81 260 PRO A CA 1
ATOM 2065 C C . PRO A 1 260 ? -4.209 5.259 -19.190 1.00 58.81 260 PRO A C 1
ATOM 2067 O O . PRO A 1 260 ? -3.843 4.086 -19.176 1.00 58.81 260 PRO A O 1
ATOM 2070 N N . LYS A 1 261 ? -5.362 5.633 -19.762 1.00 60.00 261 LYS A N 1
ATOM 2071 C CA . LYS A 1 261 ? -6.303 4.707 -20.437 1.00 60.00 261 LYS A CA 1
ATOM 2072 C C . LYS A 1 261 ? -6.808 3.546 -19.557 1.00 60.00 261 LYS A C 1
ATOM 2074 O O . LYS A 1 261 ? -7.363 2.582 -20.082 1.00 60.00 261 LYS A O 1
ATOM 2079 N N . SER A 1 262 ? -6.642 3.631 -18.236 1.00 63.72 262 SER A N 1
ATOM 2080 C CA . SER A 1 262 ? -7.189 2.640 -17.311 1.00 63.72 262 SER A CA 1
ATOM 2081 C C . SER A 1 262 ? -8.711 2.625 -17.302 1.00 63.72 262 SER A C 1
ATOM 2083 O O . SER A 1 262 ? -9.379 3.590 -17.674 1.00 63.72 262 SER A O 1
ATOM 2085 N N . ILE A 1 263 ? -9.260 1.519 -16.803 1.00 70.62 263 ILE A N 1
ATOM 2086 C CA . ILE A 1 263 ? -10.684 1.373 -16.515 1.00 70.62 263 ILE A CA 1
ATOM 2087 C C . ILE A 1 263 ? -10.986 2.208 -15.256 1.00 70.62 263 ILE A C 1
ATOM 2089 O O . ILE A 1 263 ? -11.016 1.696 -14.139 1.00 70.62 263 ILE A O 1
ATOM 2093 N N . VAL A 1 264 ? -11.152 3.520 -15.445 1.00 78.88 264 VAL A N 1
ATOM 2094 C CA . VAL A 1 264 ? -11.552 4.503 -14.425 1.00 78.88 264 VAL A CA 1
ATOM 2095 C C . VAL A 1 264 ? -12.997 4.961 -14.642 1.00 78.88 264 VAL A C 1
ATOM 2097 O O . VAL A 1 264 ? -13.527 4.937 -15.755 1.00 78.88 264 VAL A O 1
ATOM 2100 N N . LYS A 1 265 ? -13.655 5.368 -13.557 1.00 81.75 265 LYS A N 1
ATOM 2101 C CA . LYS A 1 265 ? -14.904 6.135 -13.567 1.00 81.75 265 LYS A CA 1
ATOM 2102 C C . LYS A 1 265 ? -14.635 7.545 -14.129 1.00 81.75 265 LYS A C 1
ATOM 2104 O O . LYS A 1 265 ? -13.500 8.018 -14.147 1.00 81.75 265 LYS A O 1
ATOM 2109 N N . SER A 1 266 ? -15.693 8.280 -14.474 1.00 79.75 266 SER A N 1
ATOM 2110 C CA . SER A 1 266 ? -15.619 9.681 -14.937 1.00 79.75 266 SER A CA 1
ATOM 2111 C C . SER A 1 266 ? -14.989 10.670 -13.940 1.00 79.75 266 SER A C 1
ATOM 2113 O O . SER A 1 266 ? -14.606 11.765 -14.336 1.00 79.75 266 SER A O 1
ATOM 2115 N N . ASN A 1 267 ? -14.864 10.294 -12.665 1.00 75.25 267 ASN A N 1
ATO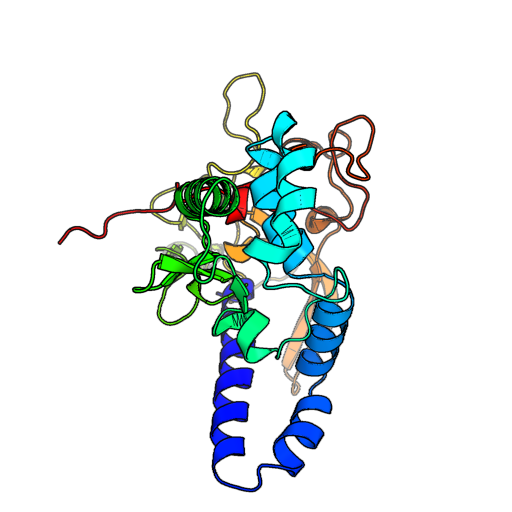M 2116 C CA . ASN A 1 267 ? -14.218 11.077 -11.607 1.00 75.25 267 ASN A CA 1
ATOM 2117 C C . ASN A 1 267 ? -12.733 10.708 -11.377 1.00 75.25 267 ASN A C 1
ATOM 2119 O O . ASN A 1 267 ? -12.160 11.119 -10.373 1.00 75.25 267 ASN A O 1
ATOM 2123 N N . GLY A 1 268 ? -12.116 9.908 -12.258 1.00 78.81 268 GLY A N 1
ATOM 2124 C CA . GLY A 1 268 ? -10.708 9.490 -12.152 1.00 78.81 268 GLY A CA 1
ATOM 2125 C C . GLY A 1 268 ? -10.431 8.383 -11.124 1.00 78.81 268 GLY A C 1
ATOM 2126 O O . GLY A 1 268 ? -9.294 7.933 -10.989 1.00 78.81 268 GLY A O 1
ATOM 2127 N N . CYS A 1 269 ? -11.451 7.911 -10.401 1.00 84.94 269 CYS A N 1
ATOM 2128 C CA . CYS A 1 269 ? -11.339 6.771 -9.492 1.00 84.94 269 CYS A CA 1
ATOM 2129 C C . CYS A 1 269 ? -11.405 5.442 -10.255 1.00 84.94 269 CYS A C 1
ATOM 2131 O O . CYS A 1 269 ? -12.146 5.318 -11.230 1.00 84.94 269 CYS A O 1
ATOM 2133 N N . LEU A 1 270 ? -10.720 4.404 -9.772 1.00 87.62 270 LEU A N 1
ATOM 2134 C CA . LEU A 1 270 ? -10.933 3.037 -10.261 1.00 87.62 270 LEU A CA 1
ATOM 2135 C C . LEU A 1 270 ? -12.338 2.515 -9.885 1.00 87.62 270 LEU A C 1
ATOM 2137 O O . LEU A 1 270 ? -13.058 3.089 -9.059 1.00 87.62 270 LEU A O 1
ATOM 2141 N N . TYR A 1 271 ? -12.747 1.413 -10.514 1.00 87.75 271 TYR A N 1
ATOM 2142 C CA . TYR A 1 271 ? -13.978 0.705 -10.153 1.00 87.75 271 TYR A CA 1
ATOM 2143 C C . TYR A 1 271 ? -13.820 -0.051 -8.824 1.00 87.75 271 TYR A C 1
ATOM 2145 O O . TYR A 1 271 ? -12.711 -0.299 -8.349 1.00 87.75 271 TYR A O 1
ATOM 2153 N N . LYS A 1 272 ? -14.958 -0.413 -8.218 1.00 88.38 272 LYS A N 1
ATOM 2154 C CA . LYS A 1 272 ? -15.015 -1.100 -6.919 1.00 88.38 272 LYS A CA 1
ATOM 2155 C C . LYS A 1 272 ? -14.166 -2.376 -6.932 1.00 88.38 272 LYS A C 1
ATOM 2157 O O . LYS A 1 272 ? -14.274 -3.175 -7.857 1.00 88.38 272 LYS A O 1
ATOM 2162 N N . GLY A 1 273 ? -13.368 -2.566 -5.885 1.00 86.38 273 GLY A N 1
ATOM 2163 C CA . GLY A 1 273 ? -12.432 -3.682 -5.744 1.00 86.38 273 GLY A CA 1
ATOM 2164 C C . GLY A 1 273 ? -10.984 -3.352 -6.128 1.00 86.38 273 GLY A C 1
ATOM 2165 O O . GLY A 1 273 ? -10.131 -4.224 -5.991 1.00 86.38 273 GLY A O 1
ATOM 2166 N N . ALA A 1 274 ? -10.683 -2.124 -6.567 1.00 86.38 274 ALA A N 1
ATOM 2167 C CA . ALA A 1 274 ? -9.336 -1.702 -6.952 1.00 86.38 274 ALA A CA 1
ATOM 2168 C C . ALA A 1 274 ? -8.946 -0.328 -6.372 1.00 86.38 274 ALA A C 1
ATOM 2170 O O . ALA A 1 274 ? -9.781 0.557 -6.200 1.00 86.38 274 ALA A O 1
ATOM 2171 N N . LEU A 1 275 ? -7.650 -0.157 -6.103 1.00 85.94 275 LEU A N 1
ATOM 2172 C CA . LEU A 1 275 ? -7.012 1.081 -5.649 1.00 85.94 275 LEU A CA 1
ATOM 2173 C C . LEU A 1 275 ? -5.661 1.210 -6.360 1.00 85.94 275 LEU A C 1
ATOM 2175 O O . LEU A 1 275 ? -4.922 0.230 -6.453 1.00 85.94 275 LEU A O 1
ATOM 2179 N N . ASP A 1 276 ? -5.344 2.405 -6.855 1.00 84.12 276 ASP A N 1
ATOM 2180 C CA . ASP A 1 276 ? -4.030 2.689 -7.427 1.00 84.12 276 ASP A CA 1
ATOM 2181 C C . ASP A 1 276 ? -3.047 3.019 -6.295 1.00 84.12 276 ASP A C 1
ATOM 2183 O O . ASP A 1 276 ? -3.242 3.972 -5.542 1.00 84.12 276 ASP A O 1
ATOM 2187 N N . LEU A 1 277 ? -2.000 2.203 -6.167 1.00 84.31 277 LEU A N 1
ATOM 2188 C CA . LEU A 1 277 ? -0.921 2.370 -5.190 1.00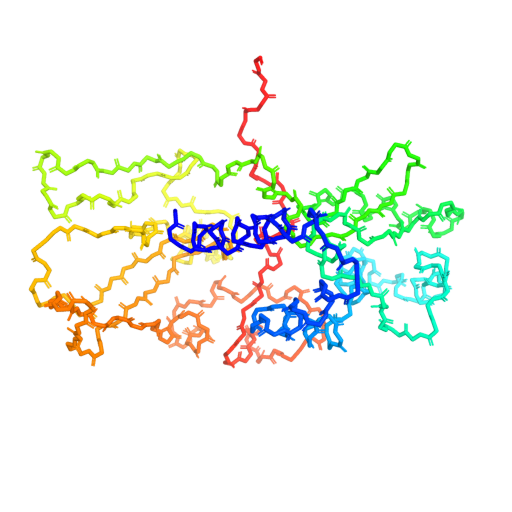 84.31 277 LEU A CA 1
ATOM 2189 C C . LEU A 1 277 ? 0.335 3.015 -5.812 1.00 84.31 277 LEU A C 1
ATOM 2191 O O . LEU A 1 277 ? 1.388 3.022 -5.176 1.00 84.31 277 LEU A O 1
ATOM 2195 N N . SER A 1 278 ? 0.255 3.566 -7.031 1.00 78.25 278 SER A N 1
ATOM 2196 C CA . SER A 1 278 ? 1.384 4.193 -7.739 1.00 78.25 278 SER A CA 1
ATOM 2197 C C . SER A 1 278 ? 2.119 5.237 -6.887 1.00 78.25 278 SER A C 1
ATOM 2199 O O . SER A 1 278 ? 3.343 5.193 -6.816 1.00 78.25 278 SER A O 1
ATOM 2201 N N . ASN A 1 279 ? 1.413 6.094 -6.140 1.00 81.12 279 ASN A N 1
ATOM 2202 C CA . ASN A 1 279 ? 2.042 7.055 -5.219 1.00 81.12 279 ASN A CA 1
ATOM 2203 C C . ASN A 1 279 ? 2.736 6.400 -4.006 1.00 81.12 279 ASN A C 1
ATOM 2205 O O . ASN A 1 279 ? 3.697 6.952 -3.483 1.00 81.12 279 ASN A O 1
ATOM 2209 N N . CYS A 1 280 ? 2.285 5.227 -3.551 1.00 82.25 280 CYS A N 1
ATOM 2210 C CA . CYS A 1 280 ? 2.877 4.519 -2.408 1.00 82.25 280 CYS A CA 1
ATOM 2211 C C . CYS A 1 280 ? 4.219 3.843 -2.759 1.00 82.25 280 CYS A C 1
ATOM 2213 O O . CYS A 1 280 ? 5.130 3.757 -1.927 1.00 82.25 280 CYS A O 1
ATOM 2215 N N . PHE A 1 281 ? 4.352 3.378 -4.007 1.00 76.12 281 PHE A N 1
ATOM 2216 C CA . PHE A 1 281 ? 5.556 2.707 -4.514 1.00 76.12 281 PHE A CA 1
ATOM 2217 C C . PHE A 1 281 ? 6.481 3.613 -5.346 1.00 76.12 281 PHE A C 1
ATOM 2219 O O . PHE A 1 281 ? 7.660 3.285 -5.506 1.00 76.12 281 PHE A O 1
ATOM 2226 N N . GLY A 1 282 ? 5.949 4.710 -5.893 1.00 61.22 282 GLY A N 1
ATOM 2227 C CA . GLY A 1 282 ? 6.561 5.497 -6.968 1.00 61.22 282 GLY A CA 1
ATOM 2228 C C . GLY A 1 282 ? 7.433 6.680 -6.549 1.00 61.22 282 GLY A C 1
ATOM 2229 O O . GLY A 1 282 ? 8.156 7.187 -7.399 1.00 61.22 282 GLY A O 1
ATOM 2230 N N . GLU A 1 283 ? 7.419 7.103 -5.282 1.00 49.25 283 GLU A N 1
ATOM 2231 C CA . GLU A 1 283 ? 8.330 8.142 -4.784 1.00 49.25 283 GLU A CA 1
ATOM 2232 C C . GLU A 1 283 ? 9.089 7.697 -3.532 1.00 49.25 283 GLU A C 1
ATOM 2234 O O . GLU A 1 283 ? 8.522 7.350 -2.494 1.00 49.25 283 GLU A O 1
ATOM 2239 N N . SER A 1 284 ? 10.415 7.798 -3.611 1.00 39.34 284 SER A N 1
ATOM 2240 C CA . SER A 1 284 ? 11.331 7.647 -2.478 1.00 39.34 284 SER A CA 1
ATOM 2241 C C . SER A 1 284 ? 11.418 8.937 -1.641 1.00 39.34 284 SER A C 1
ATOM 2243 O O . SER A 1 284 ? 12.487 9.322 -1.176 1.00 39.34 284 SER A O 1
ATOM 2245 N N . SER A 1 285 ? 10.273 9.590 -1.399 1.00 29.80 285 SER A N 1
ATOM 2246 C CA . SER A 1 285 ? 10.112 10.693 -0.432 1.00 29.80 285 SER A CA 1
ATOM 2247 C C . SER A 1 285 ? 10.200 10.215 1.031 1.00 29.80 285 SER A C 1
ATOM 2249 O O . SER A 1 285 ? 10.276 11.014 1.965 1.00 29.80 285 SER A O 1
ATOM 2251 N N . LEU A 1 286 ? 10.261 8.895 1.235 1.00 35.25 286 LEU A N 1
ATOM 2252 C CA . LEU A 1 286 ? 10.497 8.215 2.507 1.00 35.25 286 LEU A CA 1
ATOM 2253 C C . LEU A 1 286 ? 11.969 7.803 2.659 1.00 35.25 286 LEU A C 1
ATOM 2255 O O . LEU A 1 286 ? 12.289 6.620 2.721 1.00 35.25 286 LEU A O 1
ATOM 2259 N N . SER A 1 287 ? 12.853 8.796 2.762 1.00 25.25 287 SER A N 1
ATOM 2260 C CA . SER A 1 287 ? 14.221 8.608 3.259 1.00 25.25 287 SER A CA 1
ATOM 2261 C C . SER A 1 287 ? 14.491 9.531 4.453 1.00 25.25 287 SER A C 1
ATOM 2263 O O . SER A 1 287 ? 15.024 10.630 4.277 1.00 25.25 287 SER A O 1
ATOM 2265 N N . PRO A 1 288 ? 14.147 9.118 5.686 1.00 29.69 288 PRO A N 1
ATOM 2266 C CA . PRO A 1 288 ? 14.664 9.749 6.886 1.00 29.69 288 PRO A CA 1
ATOM 2267 C C . PRO A 1 288 ? 16.044 9.163 7.224 1.00 29.69 288 PRO A C 1
ATOM 2269 O O . PRO A 1 288 ? 16.156 8.000 7.586 1.00 29.69 288 PRO A O 1
ATOM 2272 N N . PHE A 1 289 ? 17.082 9.999 7.164 1.00 29.11 289 PHE A N 1
ATOM 2273 C CA . PHE A 1 289 ? 18.332 9.829 7.919 1.00 29.11 289 PHE A CA 1
ATOM 2274 C C . PHE A 1 289 ? 19.015 8.444 7.881 1.00 29.11 289 PHE A C 1
ATOM 2276 O O . PHE A 1 289 ? 19.032 7.731 8.881 1.00 29.11 289 PHE A O 1
ATOM 2283 N N . TYR A 1 290 ? 19.760 8.159 6.808 1.00 25.97 290 TYR A N 1
ATOM 2284 C CA . TYR A 1 290 ? 20.968 7.328 6.927 1.00 25.97 290 TYR A CA 1
ATOM 2285 C C . TYR A 1 290 ? 22.214 8.174 6.649 1.00 25.97 290 TYR A C 1
ATOM 2287 O O . TYR A 1 290 ? 22.792 8.159 5.567 1.00 25.97 290 TYR A O 1
ATOM 2295 N N . ASN A 1 291 ? 22.568 8.989 7.643 1.00 23.86 291 ASN A N 1
ATOM 2296 C CA . ASN A 1 291 ? 23.823 9.732 7.685 1.00 23.86 291 ASN A CA 1
ATOM 2297 C C . ASN A 1 291 ? 24.289 9.812 9.147 1.00 23.86 291 ASN A C 1
ATOM 2299 O O . ASN A 1 291 ? 24.031 10.793 9.852 1.00 23.86 291 ASN A O 1
ATOM 2303 N N . ARG A 1 292 ? 24.921 8.733 9.613 1.00 27.22 292 ARG A N 1
ATOM 2304 C CA . ARG A 1 292 ? 25.849 8.735 10.743 1.00 27.22 292 ARG A CA 1
ATOM 2305 C C . ARG A 1 292 ? 26.791 7.537 10.641 1.00 27.22 292 ARG A C 1
ATOM 2307 O O . ARG A 1 292 ? 26.309 6.485 10.172 1.00 27.22 292 ARG A O 1
#

Secondary structure (DSSP, 8-state):
-HHHHHHHHHHHHHHHHHHHHTTS-HHHHHHHHTTSHHHHHHHHHHTTS-HHHHHHHHHHHH-GGGHHHHHHHHHHHTT--SSSSPP--HHIIIII-EEESTT--HHHHHHHHHHHHT--TTEEE-TTS-EEE-SSGGGTT--S-PEEE---SS-GGGTTBEEEETTBSB-SSSPPPTTSPPPGGGB--SB-SS---S--TT--EEEEEETTTTEEEEEEEEEEEEETTEEEEEEEE-TTTTTS-SGGGT-GGG----STT-SB-TTSPBPTT----HHHHH----------

Nearest PDB structures (foldseek):
  4f7b-assembly3_D  TM=8.031E-01  e=1.440E-08  Homo sapiens
  4tw0-assembly2_B  TM=8.064E-01  e=2.586E-08  Homo sapiens
  4f7b-assembly3_C  TM=7.989E-01  e=2.586E-08  Homo sapiens
  5lgd-assembly1_A  TM=8.153E-01  e=1.497E-07  Homo sapiens
  7shw-assembly1_A  TM=7.218E-01  e=1.752E+00  Mycolicibacterium smegmatis

Radius of gyration: 21.62 Å; Cα contacts (8 Å, |Δi|>4): 434; chains: 1; bounding box: 47×58×62 Å

Mean predicted aligned error: 11.34 Å

pLDDT: mean 75.18, std 18.83, range [23.86, 95.44]

Solvent-accessible surface area (backbone atoms only — not comparable to full-atom values): 16890 Å² total; per-residue (Å²): 77,32,63,61,40,48,47,50,46,52,54,46,49,52,51,49,54,50,54,69,46,66,80,60,58,86,69,57,44,58,67,51,47,61,65,38,67,66,53,42,51,50,51,56,41,48,77,69,52,28,68,52,56,61,56,42,57,60,48,46,74,77,29,77,83,41,52,67,52,50,67,70,30,41,46,52,33,57,70,56,60,97,48,75,61,65,91,75,53,71,62,28,48,37,42,78,28,45,74,29,37,58,92,48,59,72,70,42,37,52,54,48,50,57,57,54,71,51,56,31,63,40,53,44,81,44,100,87,66,23,36,25,40,13,73,47,41,67,56,64,97,53,81,89,68,54,71,42,62,36,81,21,88,93,42,54,81,41,20,47,28,49,66,25,50,73,85,30,55,54,61,92,59,48,49,57,44,98,84,77,46,86,30,80,57,21,42,60,44,36,16,35,58,69,52,68,38,70,86,70,77,90,62,56,67,50,43,27,35,37,76,93,74,59,33,50,39,46,29,30,59,76,48,78,47,68,57,98,88,41,82,42,74,39,63,44,80,35,56,68,66,35,59,50,64,26,70,94,65,78,40,39,34,60,38,74,62,75,67,79,94,54,82,50,47,99,80,39,20,53,50,72,72,45,79,78,55,60,56,65,53,54,53,68,85,81,71,82,82,92,82,129

Sequence (292 aa):
LCLSSCFQSILQIIDNQAKETITNFRSDVNNTLEKIPVVRVIKRIIERTTPIQSILQIAEDETYDSLRLINVELNRIFGRPDTMFLRTTPKQFLFDGVPFCVNVIGIAKAICKEIEKRNTKTIRTMPDGSLRFSFFSHKNMTDDGMFTINTGIKDPSRTQMIELWNGRTTLDVWNNRSSGLSSSCNKIHGTDGSGYPPFRTGVERMTIFSTDICRTVDIKLTGSSSYEGIPALRYEIDNNFLHEIGPEYGNDCYCVNKIPKSIVKSNGCLYKGALDLSNCFGESSLSPFYNR

Organism: Anopheles coluzzii (NCBI:txid1518534)

InterPro domains:
  IPR002159 CD36 family [PF01130] (78-282)
  IPR002159 CD36 family [PTHR11923] (50-282)

Foldseek 3Di:
DVVVVVVVVVVVCVVVVLVVVVPDDPPVSVVVLCVPVVQVVLVVCLVPPAVLVVLVLLLCLVCVPCPVVCVVCVCVFQVHDVDSRDDDHSCQQAAVFRKTPPPDDDPSLVSLVSSVVLVFLQWDQDPNRIIGGHNHNSVPPDDLADWDADCCPVHLQRHQKTPDGNNDQFDPQFAQPPVNHGAPFGGRTFGCPPDGRPDPDPDQKGKHQDLSLNGIFMWGFDAWDDDPNHTDTDTGTDQVPFADDPVVNRHVRQQPLSRPPDCADPSSHHHGPDTDSCSSRRHVPPDDDPDD